Protein AF-0000000080735820 (afdb_homodimer)

Secondary structure (DSSP, 8-state):
--HHHHHHHHTS-HHHHHHHHHHHTTSHHHHHHHHHHHHHHHHHHTSHHHHTS-TT--EEE-TTT--EEETTSS--TTSEEE--S-EEE-TTSGGGTT--HHHH--SSSHHHHHH-GGGEEETTT--BTTS--SEEE-----GGG-HHHH-PPPP-GGGTTT----/--HHHHHHHHTS-HHHHHHHHHHHTTSHHHHHHHHHHHHHHHHHHTSHHHHTS-TT--EEE-TTT--EEETTSS--TTSEEE--S-EEE-TTSGGGTT--HHHH--SSSHHHHHH-GGGEEETTT--BTTS--SEEE-----GGG-HHHH-PPPP-GGGGTT----

Organism: Fusarium oxysporum (strain Fo5176) (NCBI:txid660025)

Foldseek 3Di:
DDPVVVVCQVPDDPVSVVVVLVVQVVDVVSVVLVVVLVVQQVVVCPDPVVVPDDPPFDWAAFLFQRHIDTPPPPFFQAPDAGALFDKDFQCVDPVCVPPDCVPNNDCPDPVNCVVPQQRIAGPRPRHTRVDIGDGTGGGDRRNVPHSNVVVDDDDPVVVVVPPDPD/DDLVVVVCQVPDDPVSVVVVLVVQVVDVVSVVLVVVLVVQQVVVCPDPVVVPDDPPFDWAAFLFQRHIDTPPPPFFQAPDAGALFDKDFQCVDPVCVPPDCVVNNDCPDPVNCVVPQQRIAGPRPRHTRVDIGDGTGGGDRRNVPHSNVVSDDDDPVVVVVPPDPD

Structure (mmCIF, N/CA/C/O backbone):
data_AF-0000000080735820-model_v1
#
loop_
_entity.id
_entity.type
_entity.pdbx_description
1 polymer 'C2H2-type domain-containing protein'
#
loop_
_atom_site.group_PDB
_atom_site.id
_atom_site.type_symbol
_atom_site.label_atom_id
_atom_site.label_alt_id
_atom_site.label_comp_id
_atom_site.label_asym_id
_atom_site.label_entity_id
_atom_site.label_seq_id
_atom_site.pdbx_PDB_ins_code
_atom_site.Cartn_x
_atom_site.Cartn_y
_atom_site.Cartn_z
_atom_site.occupancy
_atom_site.B_iso_or_equiv
_atom_site.auth_seq_id
_atom_site.auth_comp_id
_atom_site.auth_asym_id
_atom_site.auth_atom_id
_atom_site.pdbx_PDB_model_num
ATOM 1 N N . MET A 1 1 ? -3.213 8.289 -15.305 1 47.84 1 MET A N 1
ATOM 2 C CA . MET A 1 1 ? -4.234 8.398 -14.266 1 47.84 1 MET A CA 1
ATOM 3 C C . MET A 1 1 ? -4.27 9.805 -13.68 1 47.84 1 MET A C 1
ATOM 5 O O . MET A 1 1 ? -3.225 10.367 -13.344 1 47.84 1 MET A O 1
ATOM 9 N N . SER A 1 2 ? -5.328 10.438 -13.828 1 60.28 2 SER A N 1
ATOM 10 C CA . SER A 1 2 ? -5.359 11.875 -13.602 1 60.28 2 SER A CA 1
ATOM 11 C C . SER A 1 2 ? -5.488 12.195 -12.117 1 60.28 2 SER A C 1
ATOM 13 O O . SER A 1 2 ? -5.953 11.367 -11.336 1 60.28 2 SER A O 1
ATOM 15 N N . SER A 1 3 ? -4.734 13.203 -11.562 1 68.31 3 SER A N 1
ATOM 16 C CA . SER A 1 3 ? -4.949 13.828 -10.258 1 68.31 3 SER A CA 1
ATOM 17 C C . SER A 1 3 ? -6.43 13.867 -9.898 1 68.31 3 SER A C 1
ATOM 19 O O . SER A 1 3 ? -6.797 13.68 -8.742 1 68.31 3 SER A O 1
ATOM 21 N N . SER A 1 4 ? -7.188 13.797 -10.914 1 79.31 4 SER A N 1
ATOM 22 C CA . SER A 1 4 ? -8.633 13.867 -10.719 1 79.31 4 SER A CA 1
ATOM 23 C C . SER A 1 4 ? -9.18 12.539 -10.203 1 79.31 4 SER A C 1
ATOM 25 O O . SER A 1 4 ? -10.078 12.516 -9.352 1 79.31 4 SER A O 1
ATOM 27 N N . ASP A 1 5 ? -8.555 11.469 -10.609 1 90 5 ASP A N 1
ATOM 28 C CA . ASP A 1 5 ? -9.031 10.156 -10.164 1 90 5 ASP A CA 1
ATOM 29 C C . ASP A 1 5 ? -8.766 9.953 -8.672 1 90 5 ASP A C 1
ATOM 31 O O . ASP A 1 5 ? -9.617 9.43 -7.949 1 90 5 ASP A O 1
ATOM 35 N N . LEU A 1 6 ? -7.633 10.438 -8.289 1 93.69 6 LEU A N 1
ATOM 36 C CA . LEU A 1 6 ? -7.273 10.328 -6.883 1 93.69 6 LEU A CA 1
ATOM 37 C C . LEU A 1 6 ? -8.203 11.164 -6.012 1 93.69 6 LEU A C 1
ATOM 39 O O . LEU A 1 6 ? -8.68 10.695 -4.973 1 93.69 6 LEU A O 1
ATOM 43 N N . ASP A 1 7 ? -8.469 12.375 -6.445 1 94 7 ASP A N 1
ATOM 44 C CA . ASP A 1 7 ? -9.359 13.258 -5.699 1 94 7 ASP A CA 1
ATOM 45 C C . ASP A 1 7 ? -10.766 12.672 -5.602 1 94 7 ASP A C 1
ATOM 47 O O . ASP A 1 7 ? -11.406 12.758 -4.551 1 94 7 ASP A O 1
ATOM 51 N N . ASP A 1 8 ? -11.227 12.148 -6.688 1 95.31 8 ASP A N 1
ATOM 52 C CA . ASP A 1 8 ? -12.555 11.531 -6.695 1 95.31 8 ASP A CA 1
ATOM 53 C C . ASP A 1 8 ? -12.625 10.383 -5.695 1 95.31 8 ASP A C 1
ATOM 55 O O . ASP A 1 8 ? -13.625 10.234 -4.988 1 95.31 8 ASP A O 1
ATOM 59 N N . MET A 1 9 ? -11.609 9.617 -5.691 1 96.25 9 MET A N 1
ATOM 60 C CA . MET A 1 9 ? -11.57 8.492 -4.766 1 96.25 9 MET A CA 1
ATOM 61 C C . MET A 1 9 ? -11.586 8.977 -3.316 1 96.25 9 MET A C 1
ATOM 63 O O . MET A 1 9 ? -12.344 8.453 -2.496 1 96.25 9 MET A O 1
ATOM 67 N N . LEU A 1 10 ? -10.844 10.016 -3.045 1 95.75 10 LEU A N 1
ATOM 68 C CA . LEU A 1 10 ? -10.711 10.508 -1.679 1 95.75 10 LEU A CA 1
ATOM 69 C C . LEU A 1 10 ? -11.984 11.219 -1.232 1 95.75 10 LEU A C 1
ATOM 71 O O . LEU A 1 10 ? -12.227 11.367 -0.033 1 95.75 10 LEU A O 1
ATOM 75 N N . GLN A 1 11 ? -12.797 11.617 -2.137 1 94.94 11 GLN A N 1
ATOM 76 C CA . GLN A 1 11 ? -14.047 12.289 -1.826 1 94.94 11 GLN A CA 1
ATOM 77 C C . GLN A 1 11 ? -15.227 11.32 -1.879 1 94.94 11 GLN A C 1
ATOM 79 O O . GLN A 1 11 ? -16.375 11.711 -1.68 1 94.94 11 GLN A O 1
ATOM 84 N N . ALA A 1 12 ? -14.984 10.086 -2.178 1 94.75 12 ALA A N 1
ATOM 85 C CA . ALA A 1 12 ? -16.031 9.07 -2.217 1 94.75 12 ALA A CA 1
ATOM 86 C C . ALA A 1 12 ? -16.688 8.906 -0.849 1 94.75 12 ALA A C 1
ATOM 88 O O . ALA A 1 12 ? -16.172 9.383 0.16 1 94.75 12 ALA A O 1
ATOM 89 N N . PRO A 1 13 ? -17.875 8.312 -0.836 1 93.69 13 PRO A N 1
ATOM 90 C CA . PRO A 1 13 ? -18.516 8.07 0.459 1 93.69 13 PRO A CA 1
ATOM 91 C C . PRO A 1 13 ? -17.594 7.32 1.433 1 93.69 13 PRO A C 1
ATOM 93 O O . PRO A 1 13 ? -16.75 6.539 1.008 1 93.69 13 PRO A O 1
ATOM 96 N N . ASP A 1 14 ? -17.797 7.5 2.699 1 95 14 ASP A N 1
ATOM 97 C CA . ASP A 1 14 ? -16.922 6.973 3.746 1 95 14 ASP A CA 1
ATOM 98 C C . ASP A 1 14 ? -16.812 5.453 3.65 1 95 14 ASP A C 1
ATOM 100 O O . ASP A 1 14 ? -15.727 4.895 3.836 1 95 14 ASP A O 1
ATOM 104 N N . ALA A 1 15 ? -17.906 4.848 3.408 1 93.56 15 ALA A N 1
ATOM 105 C CA . ALA A 1 15 ? -17.906 3.387 3.332 1 93.56 15 ALA A CA 1
ATOM 106 C C . ALA A 1 15 ? -16.969 2.895 2.229 1 93.56 15 ALA A C 1
ATOM 108 O O . ALA A 1 15 ? -16.281 1.89 2.398 1 93.56 15 ALA A O 1
ATOM 109 N N . THR A 1 16 ? -16.953 3.615 1.116 1 95.19 16 THR A N 1
ATOM 110 C CA . THR A 1 16 ? -16.094 3.273 -0.011 1 95.19 16 THR A CA 1
ATOM 111 C C . THR A 1 16 ? -14.625 3.453 0.355 1 95.19 16 THR A C 1
ATOM 113 O O . THR A 1 16 ? -13.805 2.568 0.103 1 95.19 16 THR A O 1
ATOM 116 N N . VAL A 1 17 ? -14.289 4.535 0.99 1 97.12 17 VAL A N 1
ATOM 117 C CA . VAL A 1 17 ? -12.914 4.836 1.39 1 97.12 17 VAL A CA 1
ATOM 118 C C . VAL A 1 17 ? -12.422 3.777 2.371 1 97.12 17 VAL A C 1
ATOM 120 O O . VAL A 1 17 ? -11.297 3.281 2.242 1 97.12 17 VAL A O 1
ATOM 123 N N . ARG A 1 18 ? -13.281 3.41 3.275 1 96.5 18 ARG A N 1
ATOM 124 C CA . ARG A 1 18 ? -12.906 2.414 4.277 1 96.5 18 ARG A CA 1
ATOM 125 C C . ARG A 1 18 ? -12.703 1.046 3.635 1 96.5 18 ARG A C 1
ATOM 127 O O . ARG A 1 18 ? -11.789 0.307 4.016 1 96.5 18 ARG A O 1
ATOM 134 N N . ALA A 1 19 ? -13.539 0.722 2.641 1 96.19 19 ALA A N 1
ATOM 135 C CA . ALA A 1 19 ? -13.391 -0.55 1.938 1 96.19 19 ALA A CA 1
ATOM 136 C C . ALA A 1 19 ? -12.055 -0.623 1.211 1 96.19 19 ALA A C 1
ATOM 138 O O . ALA A 1 19 ? -11.391 -1.663 1.22 1 96.19 19 ALA A O 1
ATOM 139 N N . ILE A 1 20 ? -11.672 0.46 0.609 1 97.75 20 ILE A N 1
ATOM 140 C CA . ILE A 1 20 ? -10.414 0.521 -0.129 1 97.75 20 ILE A CA 1
ATOM 141 C C . ILE A 1 20 ? -9.242 0.372 0.838 1 97.75 20 ILE A C 1
ATOM 143 O O . ILE A 1 20 ? -8.336 -0.43 0.604 1 97.75 20 ILE A O 1
ATOM 147 N N . LEU A 1 21 ? -9.258 1.156 1.936 1 98.19 21 LEU A N 1
ATOM 148 C CA . LEU A 1 21 ? -8.188 1.081 2.922 1 98.19 21 LEU A CA 1
ATOM 149 C C . LEU A 1 21 ? -8.078 -0.327 3.496 1 98.19 21 LEU A C 1
ATOM 151 O O . LEU A 1 21 ? -6.973 -0.865 3.623 1 98.19 21 LEU A O 1
ATOM 155 N N . ARG A 1 22 ? -9.203 -0.903 3.799 1 97 22 ARG A N 1
ATOM 156 C CA . ARG A 1 22 ? -9.211 -2.268 4.32 1 97 22 ARG A CA 1
ATOM 157 C C . ARG A 1 22 ? -8.555 -3.232 3.342 1 97 22 ARG A C 1
ATOM 159 O O . ARG A 1 22 ? -7.719 -4.051 3.736 1 97 22 ARG A O 1
ATOM 166 N N . ALA A 1 23 ? -8.898 -3.168 2.143 1 96.31 23 ALA A N 1
ATOM 167 C CA . ALA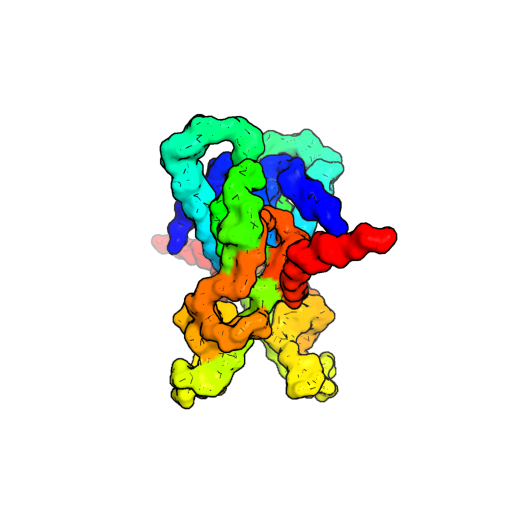 A 1 23 ? -8.367 -4.074 1.123 1 96.31 23 ALA A CA 1
ATOM 168 C C . ALA A 1 23 ? -6.867 -3.881 0.941 1 96.31 23 ALA A C 1
ATOM 170 O O . ALA A 1 23 ? -6.125 -4.852 0.782 1 96.31 23 ALA A O 1
ATOM 171 N N . LEU A 1 24 ? -6.426 -2.623 0.972 1 97.25 24 LEU A N 1
ATOM 172 C CA . LEU A 1 24 ? -5.004 -2.338 0.824 1 97.25 24 LEU A CA 1
ATOM 173 C C . LEU A 1 24 ? -4.203 -2.973 1.956 1 97.25 24 LEU A C 1
ATOM 175 O O . LEU A 1 24 ? -3.043 -3.348 1.768 1 97.25 24 LEU A O 1
ATOM 179 N N . CYS A 1 25 ? -4.82 -3.135 3.059 1 96.38 25 CYS A N 1
ATOM 180 C CA . CYS A 1 25 ? -4.141 -3.641 4.246 1 96.38 25 CYS A CA 1
ATOM 181 C C . CYS A 1 25 ? -3.963 -5.152 4.168 1 96.38 25 CYS A C 1
ATOM 183 O O . CYS A 1 25 ? -3.467 -5.77 5.113 1 96.38 25 CYS A O 1
ATOM 185 N N . GLN A 1 26 ? -4.336 -5.762 3.098 1 93.25 26 GLN A N 1
ATOM 186 C CA . GLN A 1 26 ? -4.008 -7.168 2.896 1 93.25 26 GLN A CA 1
ATOM 187 C C . GLN A 1 26 ? -2.502 -7.367 2.754 1 93.25 26 GLN A C 1
ATOM 189 O O . GLN A 1 26 ? -1.974 -8.422 3.105 1 93.25 26 GLN A O 1
ATOM 194 N N . ASP A 1 27 ? -1.945 -6.359 2.139 1 91.69 27 ASP A N 1
ATOM 195 C CA . ASP A 1 27 ? -0.488 -6.352 2.061 1 91.69 27 ASP A CA 1
ATOM 196 C C . ASP A 1 27 ? 0.131 -5.965 3.402 1 91.69 27 ASP A C 1
ATOM 198 O O . ASP A 1 27 ? -0.175 -4.906 3.953 1 91.69 27 ASP A O 1
ATOM 202 N N . SER A 1 28 ? 1.067 -6.742 3.896 1 90.06 28 SER A N 1
ATOM 203 C CA . SER A 1 28 ? 1.616 -6.555 5.238 1 90.06 28 SER A CA 1
ATOM 204 C C . SER A 1 28 ? 2.406 -5.254 5.332 1 90.06 28 SER A C 1
ATOM 206 O O . SER A 1 28 ? 2.344 -4.559 6.348 1 90.06 28 SER A O 1
ATOM 208 N N . GLY A 1 29 ? 3.197 -4.988 4.273 1 90.62 29 GLY A N 1
ATOM 209 C CA . GLY A 1 29 ? 3.934 -3.734 4.277 1 90.62 29 GLY A CA 1
ATOM 210 C C . GLY A 1 29 ? 3.033 -2.516 4.312 1 90.62 29 GLY A C 1
ATOM 211 O O . GLY A 1 29 ? 3.271 -1.582 5.082 1 90.62 29 GLY A O 1
ATOM 212 N N . THR A 1 30 ? 2.012 -2.564 3.527 1 94.81 30 THR A N 1
ATOM 213 C CA . THR A 1 30 ? 1.044 -1.474 3.482 1 94.81 30 THR A CA 1
ATOM 214 C C . THR A 1 30 ? 0.311 -1.348 4.816 1 94.81 30 THR A C 1
ATOM 216 O O . THR A 1 30 ? 0.118 -0.24 5.32 1 94.81 30 THR A O 1
ATOM 219 N N . ARG A 1 31 ? -0.063 -2.414 5.359 1 95.38 31 ARG A N 1
ATOM 220 C CA . ARG A 1 31 ? -0.75 -2.432 6.648 1 95.38 31 ARG A CA 1
ATOM 221 C C . ARG A 1 31 ? 0.106 -1.789 7.734 1 95.38 31 ARG A C 1
ATOM 223 O O . ARG A 1 31 ? -0.385 -0.977 8.516 1 95.38 31 ARG A O 1
ATOM 230 N N . SER A 1 32 ? 1.307 -2.188 7.801 1 94 32 SER A N 1
ATOM 231 C CA . SER A 1 32 ? 2.225 -1.632 8.789 1 94 32 SER A CA 1
ATOM 232 C C . SER A 1 32 ? 2.35 -0.12 8.633 1 94 32 SER A C 1
ATOM 234 O O . SER A 1 32 ? 2.33 0.612 9.625 1 94 32 SER A O 1
ATOM 236 N N . ARG A 1 33 ? 2.455 0.293 7.418 1 94.81 33 ARG A N 1
ATOM 237 C CA . ARG A 1 33 ? 2.562 1.727 7.16 1 94.81 33 ARG A CA 1
ATOM 238 C C . ARG A 1 33 ? 1.284 2.451 7.57 1 94.81 33 ARG A C 1
ATOM 240 O O . ARG A 1 33 ? 1.339 3.512 8.195 1 94.81 33 ARG A O 1
ATOM 247 N N . ALA A 1 34 ? 0.164 1.912 7.219 1 97.56 34 ALA A N 1
ATOM 248 C CA . ALA A 1 34 ? -1.124 2.498 7.582 1 97.56 34 ALA A CA 1
ATOM 249 C C . ALA A 1 34 ? -1.247 2.658 9.094 1 97.56 34 ALA A C 1
ATOM 251 O O . ALA A 1 34 ? -1.67 3.709 9.586 1 97.56 34 ALA A O 1
ATOM 252 N N . LEU A 1 35 ? -0.876 1.663 9.805 1 96.81 35 LEU A N 1
ATOM 253 C CA . LEU A 1 35 ? -0.974 1.688 11.258 1 96.81 35 LEU A CA 1
ATOM 254 C C . LEU A 1 35 ? -0.017 2.719 11.852 1 96.81 35 LEU A C 1
ATOM 256 O O . LEU A 1 35 ? -0.342 3.379 12.836 1 96.81 35 LEU A O 1
ATOM 260 N N . SER A 1 36 ? 1.121 2.771 11.273 1 95.69 36 SER A N 1
ATOM 261 C CA . SER A 1 36 ? 2.064 3.793 11.711 1 95.69 36 SER A CA 1
ATOM 262 C C . SER A 1 36 ? 1.488 5.191 11.531 1 95.69 36 SER A C 1
ATOM 264 O O . SER A 1 36 ? 1.617 6.043 12.414 1 95.69 36 SER A O 1
ATOM 266 N N . TYR A 1 37 ? 0.904 5.445 10.383 1 97.06 37 TYR A N 1
ATOM 267 C CA . TYR A 1 37 ? 0.251 6.727 10.148 1 97.06 37 TYR A CA 1
ATOM 268 C C . TYR A 1 37 ? -0.849 6.98 11.172 1 97.06 37 TYR A C 1
ATOM 270 O O . TYR A 1 37 ? -0.965 8.086 11.703 1 97.06 37 TYR A O 1
ATOM 278 N N . PHE A 1 38 ? -1.648 5.988 11.398 1 97 38 PHE A N 1
ATOM 279 C CA . PHE A 1 38 ? -2.74 6.082 12.359 1 97 38 PHE A CA 1
ATOM 280 C C . PHE A 1 38 ? -2.219 6.488 13.734 1 97 38 PHE A C 1
ATOM 282 O O . PHE A 1 38 ? -2.779 7.379 14.375 1 97 38 PHE A O 1
ATOM 289 N N . GLU A 1 39 ? -1.164 5.836 14.148 1 94.94 39 GLU A N 1
ATOM 290 C CA . GLU A 1 39 ? -0.562 6.141 15.445 1 94.94 39 GLU A CA 1
ATOM 291 C C . GLU A 1 39 ? -0.074 7.586 15.5 1 94.94 39 GLU A C 1
ATOM 293 O O . GLU A 1 39 ? -0.271 8.273 16.5 1 94.94 39 GLU A O 1
ATOM 298 N N . SER A 1 40 ? 0.558 8.008 14.461 1 93.56 40 SER A N 1
ATOM 299 C CA . SER A 1 40 ? 1.063 9.375 14.398 1 93.56 40 SER A CA 1
ATOM 300 C C . SER A 1 40 ? -0.074 10.391 14.477 1 93.56 40 SER A C 1
ATOM 302 O O . SER A 1 40 ? 0.026 11.391 15.18 1 93.56 40 SER A O 1
ATOM 304 N N . LEU A 1 41 ? -1.157 10.172 13.758 1 94.12 41 LEU A N 1
ATOM 305 C CA . LEU A 1 41 ? -2.307 11.07 13.758 1 94.12 41 LEU A CA 1
ATOM 306 C C . LEU A 1 41 ? -2.971 11.117 15.125 1 94.12 41 LEU A C 1
ATOM 308 O O . LEU A 1 41 ? -3.334 12.188 15.609 1 94.12 41 LEU A O 1
ATOM 312 N N . GLU A 1 42 ? -3.098 9.969 15.688 1 91.38 42 GLU A N 1
ATOM 313 C CA . GLU A 1 42 ? -3.725 9.883 17 1 91.38 42 GLU A CA 1
ATOM 314 C C . GLU A 1 42 ? -2.891 10.602 18.062 1 91.38 42 GLU A C 1
ATOM 316 O O . GLU A 1 42 ? -3.438 11.219 18.969 1 91.38 42 GLU A O 1
ATOM 321 N N . ALA A 1 43 ? -1.614 10.453 18 1 89.31 43 ALA A N 1
ATOM 322 C CA . ALA A 1 43 ? -0.724 11.094 18.969 1 89.31 43 ALA A CA 1
ATOM 323 C C . ALA A 1 43 ? -0.906 12.609 18.953 1 89.31 43 ALA A C 1
ATOM 325 O O . ALA A 1 43 ? -0.874 13.258 20 1 89.31 43 ALA A O 1
ATOM 326 N N . ILE A 1 44 ? -1.128 13.195 17.859 1 85.69 44 ILE A N 1
ATOM 327 C CA . ILE A 1 44 ? -1.3 14.641 17.734 1 85.69 44 ILE A CA 1
ATOM 328 C C . ILE A 1 44 ? -2.701 15.031 18.203 1 85.69 44 ILE A C 1
ATOM 330 O O . ILE A 1 44 ? -2.877 16.047 18.891 1 85.69 44 ILE A O 1
ATOM 334 N N . ASN A 1 45 ? -3.732 14.273 17.75 1 80.5 45 ASN A N 1
ATOM 335 C CA . ASN A 1 45 ? -5.113 14.578 18.094 1 80.5 45 ASN A CA 1
ATOM 336 C C . ASN A 1 45 ? -5.328 14.523 19.609 1 80.5 45 ASN A C 1
ATOM 338 O O . ASN A 1 45 ? -6.191 15.219 20.141 1 80.5 45 ASN A O 1
ATOM 342 N N . ASP A 1 46 ? -4.742 13.719 20.172 1 75.31 46 ASP A N 1
ATOM 343 C CA . ASP A 1 46 ? -4.891 13.562 21.609 1 75.31 46 ASP A CA 1
ATOM 344 C C . ASP A 1 46 ? -4.16 14.664 22.375 1 75.31 46 ASP A C 1
ATOM 346 O O . ASP A 1 46 ? -4.34 14.82 23.578 1 75.31 46 ASP A O 1
ATOM 350 N N . SER A 1 47 ? -3.436 15.266 21.609 1 67.25 47 SER A N 1
ATOM 351 C CA . SER A 1 47 ? -2.684 16.297 22.312 1 67.25 47 SER A CA 1
ATOM 352 C C . SER A 1 47 ? -3.557 17.516 22.609 1 67.25 47 SER A C 1
ATOM 354 O O . SER A 1 47 ? -4.523 17.781 21.891 1 67.25 47 SER A O 1
ATOM 356 N N . SER A 1 48 ? -3.693 17.922 23.812 1 56.94 48 SER A N 1
ATOM 357 C CA . SER A 1 48 ? -4.438 19.047 24.359 1 56.94 48 SER A CA 1
ATOM 358 C C . SER A 1 48 ? -4.453 20.234 23.375 1 56.94 48 SER A C 1
ATOM 360 O O . SER A 1 48 ? -5.406 21.016 23.359 1 56.94 48 SER A O 1
ATOM 362 N N . GLU A 1 49 ? -3.578 20.406 22.641 1 53.78 49 GLU A N 1
ATOM 363 C CA . GLU A 1 49 ? -3.463 21.562 21.766 1 53.78 49 GLU A CA 1
ATOM 364 C C . GLU A 1 49 ? -4.457 21.469 20.609 1 53.78 49 GLU A C 1
ATOM 366 O O . GLU A 1 49 ? -4.801 22.484 20 1 53.78 49 GLU A O 1
ATOM 371 N N . THR A 1 50 ? -4.836 20.25 20.188 1 56.88 50 THR A N 1
ATOM 372 C CA . THR A 1 50 ? -5.719 20.047 19.047 1 56.88 50 THR A CA 1
ATOM 373 C C . THR A 1 50 ? -7.145 20.484 19.391 1 56.88 50 THR A C 1
ATOM 375 O O . THR A 1 50 ? -7.926 20.812 18.5 1 56.88 50 THR A O 1
ATOM 378 N N . ARG A 1 51 ? -7.434 20.484 20.656 1 52.16 51 ARG A N 1
ATOM 379 C CA . ARG A 1 51 ? -8.773 20.859 21.078 1 52.16 51 ARG A CA 1
ATOM 380 C C . ARG A 1 51 ? -9.078 22.312 20.719 1 52.16 51 ARG A C 1
ATOM 382 O O . ARG A 1 51 ? -10.219 22.641 20.391 1 52.16 51 ARG A O 1
ATOM 389 N N . LYS A 1 52 ? -8.086 23.109 20.734 1 55.84 52 LYS A N 1
ATOM 390 C CA . LYS A 1 52 ? -8.32 24.531 20.469 1 55.84 52 LYS A CA 1
ATOM 391 C C . LYS A 1 52 ? -8.188 24.844 18.984 1 55.84 52 LYS A C 1
ATOM 393 O O . LYS A 1 52 ? -8.352 25.984 18.562 1 55.84 52 LYS A O 1
ATOM 398 N N . ARG A 1 53 ? -7.895 23.75 18.297 1 58.44 53 ARG A N 1
ATOM 399 C CA . ARG A 1 53 ? -7.559 24.109 16.922 1 58.44 53 ARG A CA 1
ATOM 400 C C . ARG A 1 53 ? -8.812 24.297 16.078 1 58.44 53 ARG A C 1
ATOM 402 O O . ARG A 1 53 ? -9.852 23.688 16.359 1 58.44 53 ARG A O 1
ATOM 409 N N . LYS A 1 54 ? -8.797 25.359 15.336 1 57.09 54 LYS A N 1
ATOM 410 C CA . LYS A 1 54 ? -9.875 25.766 14.445 1 57.09 54 LYS A CA 1
ATOM 411 C C . LYS A 1 54 ? -10.305 24.625 13.531 1 57.09 54 LYS A C 1
ATOM 413 O O . LYS A 1 54 ? -9.484 23.781 13.156 1 57.09 54 LYS A O 1
ATOM 418 N N . ALA A 1 55 ? -11.531 24.344 13.508 1 55.09 55 ALA A N 1
ATOM 419 C CA . ALA A 1 55 ? -12.266 23.359 12.703 1 55.09 55 ALA A CA 1
ATOM 420 C C . ALA A 1 55 ? -11.625 23.203 11.328 1 55.09 55 ALA A C 1
ATOM 422 O O . ALA A 1 55 ? -11.633 22.109 10.758 1 55.09 55 ALA A O 1
ATOM 423 N N . GLU A 1 56 ? -10.859 24.219 10.875 1 60.56 56 GLU A N 1
ATOM 424 C CA . GLU A 1 56 ? -10.43 24.219 9.477 1 60.56 56 GLU A CA 1
ATOM 425 C C . GLU A 1 56 ? -9.055 23.594 9.312 1 60.56 56 GLU A C 1
ATOM 427 O O . GLU A 1 56 ? -8.609 23.312 8.195 1 60.56 56 GLU A O 1
ATOM 432 N N . ASP A 1 57 ? -8.398 23.234 10.344 1 73.19 57 ASP A N 1
ATOM 433 C CA . ASP A 1 57 ? -7.035 22.734 10.18 1 73.19 57 ASP A CA 1
ATOM 434 C C . ASP A 1 57 ? -7.027 21.203 10.055 1 73.19 57 ASP A C 1
ATOM 436 O O . ASP A 1 57 ? -7.277 20.5 11.031 1 73.19 57 ASP A O 1
ATOM 440 N N . GLU A 1 58 ? -6.883 20.797 8.828 1 83.94 58 GLU A N 1
ATOM 441 C CA . GLU A 1 58 ? -6.902 19.375 8.508 1 83.94 58 GLU A CA 1
ATOM 442 C C . GLU A 1 58 ? -5.574 18.719 8.852 1 83.94 58 GLU A C 1
ATOM 444 O O . GLU A 1 58 ? -4.508 19.234 8.516 1 83.94 58 GLU A O 1
ATOM 449 N N . LEU A 1 59 ? -5.648 17.734 9.664 1 90.19 59 LEU A N 1
ATOM 450 C CA . LEU A 1 59 ? -4.484 16.922 9.992 1 90.19 59 LEU A CA 1
ATOM 451 C C . LEU A 1 59 ? -4.184 15.922 8.875 1 90.19 59 LEU A C 1
ATOM 453 O O . LEU A 1 59 ? -5.07 15.188 8.438 1 90.19 59 LEU A O 1
ATOM 457 N N . SER A 1 60 ? -2.941 15.961 8.344 1 94.12 60 SER A N 1
ATOM 458 C CA . SER A 1 60 ? -2.52 15.133 7.223 1 94.12 60 SER A CA 1
ATOM 459 C C . SER A 1 60 ? -1.184 14.453 7.508 1 94.12 60 SER A C 1
ATOM 461 O O . SER A 1 60 ? -0.561 14.703 8.539 1 94.12 60 SER A O 1
ATOM 463 N N . ILE A 1 61 ? -0.817 13.531 6.695 1 95.69 61 ILE A N 1
ATOM 464 C CA . ILE A 1 61 ? 0.502 12.914 6.699 1 95.69 61 ILE A CA 1
ATOM 465 C C . ILE A 1 61 ? 1.349 13.484 5.566 1 95.69 61 ILE A C 1
ATOM 467 O O . ILE A 1 61 ? 0.874 13.617 4.434 1 95.69 61 ILE A O 1
ATOM 471 N N . CYS A 1 62 ? 2.574 13.891 5.926 1 95.81 62 CYS A N 1
ATOM 472 C CA . CYS A 1 62 ? 3.482 14.398 4.902 1 95.81 62 CYS A CA 1
ATOM 473 C C . CYS A 1 62 ? 4.012 13.273 4.031 1 95.81 62 CYS A C 1
ATOM 475 O O . CYS A 1 62 ? 4.527 12.273 4.543 1 95.81 62 CYS A O 1
ATOM 477 N N . VAL A 1 63 ? 3.971 13.414 2.75 1 94.94 63 VAL A N 1
ATOM 478 C CA . VAL A 1 63 ? 4.359 12.352 1.821 1 94.94 63 VAL A CA 1
ATOM 479 C C . VAL A 1 63 ? 5.875 12.375 1.622 1 94.94 63 VAL A C 1
ATOM 481 O O . VAL A 1 63 ? 6.426 11.5 0.954 1 94.94 63 VAL A O 1
ATOM 484 N N . GLN A 1 64 ? 6.535 13.367 2.246 1 93.5 64 GLN A N 1
ATOM 485 C CA . GLN A 1 64 ? 7.988 13.438 2.156 1 93.5 64 GLN A CA 1
ATOM 486 C C . GLN A 1 64 ? 8.648 12.781 3.363 1 93.5 64 GLN A C 1
ATOM 488 O O . GLN A 1 64 ? 9.594 12.008 3.213 1 93.5 64 GLN A O 1
ATOM 493 N N . CYS A 1 65 ? 8.164 13.109 4.516 1 94.06 65 CYS A N 1
ATOM 494 C CA . CYS A 1 65 ? 8.852 12.664 5.719 1 94.06 65 CYS A CA 1
ATOM 495 C C . CYS A 1 65 ? 7.984 11.711 6.527 1 94.06 65 CYS A C 1
ATOM 497 O O . CYS A 1 65 ? 8.438 11.148 7.523 1 94.06 65 CYS A O 1
ATOM 499 N N . ASP A 1 66 ? 6.695 11.531 6.246 1 93.94 66 ASP A N 1
ATOM 500 C CA . ASP A 1 66 ? 5.746 10.594 6.84 1 93.94 66 ASP A CA 1
ATOM 501 C C . ASP A 1 66 ? 5.262 11.094 8.203 1 93.94 66 ASP A C 1
ATOM 503 O O . ASP A 1 66 ? 4.609 10.352 8.938 1 93.94 66 ASP A O 1
ATOM 507 N N . GLU A 1 67 ? 5.527 12.344 8.578 1 93.88 67 GLU A N 1
ATOM 508 C CA . GLU A 1 67 ? 5.047 12.898 9.844 1 93.88 67 GLU A CA 1
ATOM 509 C C . GLU A 1 67 ? 3.672 13.539 9.68 1 93.88 67 GLU A C 1
ATOM 511 O O . GLU A 1 67 ? 3.33 14.023 8.602 1 93.88 67 GLU A O 1
ATOM 516 N N . ALA A 1 68 ? 2.91 13.469 10.758 1 94.12 68 ALA A N 1
ATOM 517 C CA . ALA A 1 68 ? 1.626 14.164 10.773 1 94.12 68 ALA A CA 1
ATOM 518 C C . ALA A 1 68 ? 1.818 15.672 10.938 1 94.12 68 ALA A C 1
ATOM 520 O O . ALA A 1 68 ? 2.73 16.109 11.641 1 94.12 68 ALA A O 1
ATOM 521 N N . PHE A 1 69 ? 1.015 16.469 10.258 1 91.69 69 PHE A N 1
ATOM 522 C CA . PHE A 1 69 ? 1.096 17.922 10.336 1 91.69 69 PHE A CA 1
ATOM 523 C C . PHE A 1 69 ? -0.257 18.547 10.039 1 91.69 69 PHE A C 1
ATOM 525 O O . PHE A 1 69 ? -1.104 17.938 9.383 1 91.69 69 PHE A O 1
ATOM 532 N N . TYR A 1 70 ? -0.412 19.75 10.539 1 89.44 70 TYR A N 1
ATOM 533 C CA . TYR A 1 70 ? -1.578 20.562 10.18 1 89.44 70 TYR A CA 1
ATOM 534 C C . TYR A 1 70 ? -1.3 21.406 8.953 1 89.44 70 TYR A C 1
ATOM 536 O O . TYR A 1 70 ? -0.305 22.141 8.906 1 89.44 70 TYR A O 1
ATOM 544 N N . THR A 1 71 ? -2.082 21.328 7.996 1 84.75 71 THR A N 1
ATOM 545 C CA . THR A 1 71 ? -1.852 21.938 6.688 1 84.75 71 THR A CA 1
ATOM 546 C C . THR A 1 71 ? -1.677 23.438 6.809 1 84.75 71 THR A C 1
ATOM 548 O O . THR A 1 71 ? -0.909 24.047 6.059 1 84.75 71 THR A O 1
ATOM 551 N N . ASN A 1 72 ? -2.275 24.078 7.691 1 79.62 72 ASN A N 1
ATOM 552 C CA . ASN A 1 72 ? -2.227 25.531 7.766 1 79.62 72 ASN A CA 1
ATOM 553 C C . ASN A 1 72 ? -1.376 26 8.945 1 79.62 72 ASN A C 1
ATOM 555 O O . ASN A 1 72 ? -1.273 27.203 9.195 1 79.62 72 ASN A O 1
ATOM 559 N N . ASP A 1 73 ? -0.636 25.031 9.539 1 78.31 73 ASP A N 1
ATOM 560 C CA . ASP A 1 73 ? 0.108 25.422 10.734 1 78.31 73 ASP A CA 1
ATOM 561 C C . ASP A 1 73 ? 1.595 25.109 10.578 1 78.31 73 ASP A C 1
ATOM 563 O O . ASP A 1 73 ? 1.976 23.953 10.375 1 78.31 73 ASP A O 1
ATOM 567 N N . ASN A 1 74 ? 2.434 26.172 10.789 1 78.62 74 ASN A N 1
ATOM 568 C CA . ASN A 1 74 ? 3.881 26.062 10.93 1 78.62 74 ASN A CA 1
ATOM 569 C C . ASN A 1 74 ? 4.496 25.203 9.836 1 78.62 74 ASN A C 1
ATOM 571 O O . ASN A 1 74 ? 5.371 24.375 10.109 1 78.62 74 ASN A O 1
ATOM 575 N N . ASN A 1 75 ? 3.926 25.328 8.625 1 88.56 75 ASN A N 1
ATOM 576 C CA . ASN A 1 75 ? 4.488 24.625 7.488 1 88.56 75 ASN A CA 1
ATOM 577 C C . ASN A 1 75 ? 5.402 25.516 6.66 1 88.56 75 ASN A C 1
ATOM 579 O O . ASN A 1 75 ? 5.086 25.844 5.512 1 88.56 75 ASN A O 1
ATOM 583 N N . ASP A 1 76 ? 6.551 25.875 7.34 1 89.75 76 ASP A N 1
ATOM 584 C CA . ASP A 1 76 ? 7.52 26.734 6.66 1 89.75 76 ASP A CA 1
ATOM 585 C C . ASP A 1 76 ? 8.57 25.906 5.93 1 89.75 76 ASP A C 1
ATOM 587 O O . ASP A 1 76 ? 8.453 24.672 5.855 1 89.75 76 ASP A O 1
ATOM 591 N N . LYS A 1 77 ? 9.523 26.547 5.336 1 90.56 77 LYS A N 1
ATOM 592 C CA . LYS A 1 77 ? 10.477 25.922 4.422 1 90.56 77 LYS A CA 1
ATOM 593 C C . LYS A 1 77 ? 11.461 25.031 5.176 1 90.56 77 LYS A C 1
ATOM 595 O O . LYS A 1 77 ? 12.258 24.328 4.566 1 90.56 77 LYS A O 1
ATOM 600 N N . GLU A 1 78 ? 11.406 25 6.5 1 92.25 78 GLU A N 1
ATOM 601 C CA . GLU A 1 78 ? 12.297 24.172 7.305 1 92.25 78 GLU A CA 1
ATOM 602 C C . GLU A 1 78 ? 11.508 23.172 8.148 1 92.25 78 GLU A C 1
ATOM 604 O O . GLU A 1 78 ? 12.07 22.484 9 1 92.25 78 GLU A O 1
ATOM 609 N N . ALA A 1 79 ? 10.25 23.094 7.879 1 93.56 79 ALA A N 1
ATOM 610 C CA . ALA A 1 79 ? 9.359 22.281 8.711 1 93.56 79 ALA A CA 1
ATOM 611 C C . ALA A 1 79 ? 9.531 20.797 8.398 1 93.56 79 ALA A C 1
ATOM 613 O O . ALA A 1 79 ? 9.227 19.938 9.234 1 93.56 79 ALA A O 1
ATOM 614 N N . CYS A 1 80 ? 10.055 20.406 7.238 1 95 80 CYS A N 1
ATOM 615 C CA . CYS A 1 80 ? 10.156 19.031 6.77 1 95 80 CYS A CA 1
ATOM 616 C C . CYS A 1 80 ? 11.578 18.703 6.324 1 95 80 CYS A C 1
ATOM 618 O O . CYS A 1 80 ? 12.203 19.5 5.613 1 95 80 CYS A O 1
ATOM 620 N N . CYS A 1 81 ? 12.125 17.656 6.781 1 95.31 81 CYS A N 1
ATOM 621 C CA . CYS A 1 81 ? 13.422 17.125 6.359 1 95.31 81 CYS A CA 1
ATOM 622 C C . CYS A 1 81 ? 13.273 15.711 5.801 1 95.31 81 CYS A C 1
ATOM 624 O O . CYS A 1 81 ? 12.703 14.844 6.461 1 95.31 81 CYS A O 1
ATOM 626 N N . TYR A 1 82 ? 13.734 15.523 4.555 1 95.94 82 TYR A N 1
ATOM 627 C CA . TYR A 1 82 ? 13.508 14.242 3.891 1 95.94 82 TYR A CA 1
ATOM 628 C C . TYR A 1 82 ? 14.594 13.969 2.859 1 95.94 82 TYR A C 1
ATOM 630 O O . TYR A 1 82 ? 15.43 14.828 2.586 1 95.94 82 TYR A O 1
ATOM 638 N N . HIS A 1 83 ? 14.672 12.688 2.414 1 96.38 83 HIS A N 1
ATOM 639 C CA . HIS A 1 83 ? 15.477 12.297 1.267 1 96.38 83 HIS A CA 1
ATOM 640 C C . HIS A 1 83 ? 14.633 12.203 0 1 96.38 83 HIS A C 1
ATOM 642 O O . HIS A 1 83 ? 13.516 11.688 0.032 1 96.38 83 HIS A O 1
ATOM 648 N N . TRP A 1 84 ? 15.086 12.742 -1.133 1 94.75 84 TRP A N 1
ATOM 649 C CA . TRP A 1 84 ? 14.328 12.648 -2.375 1 94.75 84 TRP A CA 1
ATOM 650 C C . TRP A 1 84 ? 14.867 11.516 -3.252 1 94.75 84 TRP A C 1
ATOM 652 O O . TRP A 1 84 ? 14.258 11.172 -4.266 1 94.75 84 TRP A O 1
ATOM 662 N N . GLY A 1 85 ? 15.992 11 -2.797 1 94.25 85 GLY A N 1
ATOM 663 C CA . GLY A 1 85 ? 16.562 9.875 -3.514 1 94.25 85 GLY A CA 1
ATOM 664 C C . GLY A 1 85 ? 16.078 8.531 -2.992 1 94.25 85 GLY A C 1
ATOM 665 O O . GLY A 1 85 ? 15.227 8.477 -2.1 1 94.25 85 GLY A O 1
ATOM 666 N N . GLU A 1 86 ? 16.547 7.434 -3.559 1 93.12 86 GLU A N 1
ATOM 667 C CA . GLU A 1 86 ? 16.203 6.07 -3.17 1 93.12 86 GLU A CA 1
ATOM 668 C C . GLU A 1 86 ? 17.359 5.402 -2.42 1 93.12 86 GLU A C 1
ATOM 670 O O . GLU A 1 86 ? 18.5 5.879 -2.461 1 93.12 86 GLU A O 1
ATOM 675 N N . LEU A 1 87 ? 16.984 4.375 -1.71 1 94.19 87 LEU A N 1
ATOM 676 C CA . LEU A 1 87 ? 18 3.584 -1.027 1 94.19 87 LEU A CA 1
ATOM 677 C C . LEU A 1 87 ? 18.578 2.525 -1.958 1 94.19 87 LEU A C 1
ATOM 679 O O . LEU A 1 87 ? 17.828 1.771 -2.588 1 94.19 87 LEU A O 1
ATOM 683 N N . GLU A 1 88 ? 19.875 2.564 -2.131 1 94.81 88 GLU A N 1
ATOM 684 C CA . GLU A 1 88 ? 20.562 1.513 -2.875 1 94.81 88 GLU A CA 1
ATOM 685 C C . GLU A 1 88 ? 21.531 0.748 -1.982 1 94.81 88 GLU A C 1
ATOM 687 O O . GLU A 1 88 ? 22.031 1.29 -0.998 1 94.81 88 GLU A O 1
ATOM 692 N N . VAL A 1 89 ? 21.812 -0.444 -2.344 1 94.5 89 VAL A N 1
ATOM 693 C CA . VAL A 1 89 ? 22.703 -1.281 -1.549 1 94.5 89 VAL A CA 1
ATOM 694 C C . VAL A 1 89 ? 24.125 -0.75 -1.645 1 94.5 89 VAL A C 1
ATOM 696 O O . VAL A 1 89 ? 24.609 -0.447 -2.736 1 94.5 89 VAL A O 1
ATOM 699 N N . ASP A 1 90 ? 24.734 -0.504 -0.488 1 95.69 90 ASP A N 1
ATOM 700 C CA . ASP A 1 90 ? 26.188 -0.306 -0.418 1 95.69 90 ASP A CA 1
ATOM 701 C C . ASP A 1 90 ? 26.906 -1.634 -0.219 1 95.69 90 ASP A C 1
ATOM 703 O O . ASP A 1 90 ? 27.219 -2.02 0.913 1 95.69 90 ASP A O 1
ATOM 707 N N . TYR A 1 91 ? 27.234 -2.238 -1.289 1 92.19 91 TYR A N 1
ATOM 708 C CA . TYR A 1 91 ? 27.781 -3.588 -1.241 1 92.19 91 TYR A CA 1
ATOM 709 C C . TYR A 1 91 ? 29.141 -3.602 -0.546 1 92.19 91 TYR A C 1
ATOM 711 O O . TYR A 1 91 ? 29.625 -4.66 -0.145 1 92.19 91 TYR A O 1
ATOM 719 N N . ASP A 1 92 ? 29.766 -2.463 -0.389 1 93.06 92 ASP A N 1
ATOM 720 C CA . ASP A 1 92 ? 31.062 -2.357 0.267 1 93.06 92 ASP A CA 1
ATOM 721 C C . ASP A 1 92 ? 30.906 -2.168 1.774 1 93.06 92 ASP A C 1
ATOM 723 O O . ASP A 1 92 ? 31.891 -2.145 2.51 1 93.06 92 ASP A O 1
ATOM 727 N N . ALA A 1 93 ? 29.641 -2.062 2.197 1 93.81 93 ALA A N 1
ATOM 728 C CA . ALA A 1 93 ? 29.391 -1.849 3.623 1 93.81 93 ALA A CA 1
ATOM 729 C C . ALA A 1 93 ? 29.828 -3.062 4.438 1 93.81 93 ALA A C 1
ATOM 731 O O . ALA A 1 93 ? 29.625 -4.203 4.023 1 93.81 93 ALA A O 1
ATOM 732 N N . ASP A 1 94 ? 30.391 -2.861 5.629 1 93.81 94 ASP A N 1
ATOM 733 C CA . ASP A 1 94 ? 30.922 -3.898 6.508 1 93.81 94 ASP A CA 1
ATOM 734 C C . ASP A 1 94 ? 29.828 -4.887 6.91 1 93.81 94 ASP A C 1
ATOM 736 O O . ASP A 1 94 ? 30.109 -6.066 7.137 1 93.81 94 ASP A O 1
ATOM 740 N N . ILE A 1 95 ? 28.641 -4.441 6.922 1 94.19 95 ILE A N 1
ATOM 741 C CA . ILE A 1 95 ? 27.547 -5.258 7.422 1 94.19 95 ILE A CA 1
ATOM 742 C C . ILE A 1 95 ? 27.281 -6.422 6.465 1 94.19 95 ILE A C 1
ATOM 744 O O . ILE A 1 95 ? 26.703 -7.434 6.852 1 94.19 95 ILE A O 1
ATOM 748 N N . TRP A 1 96 ? 27.766 -6.285 5.23 1 94.12 96 TRP A N 1
ATOM 749 C CA . TRP A 1 96 ? 27.516 -7.32 4.234 1 94.12 96 TRP A CA 1
ATOM 750 C C . TRP A 1 96 ? 28.75 -8.203 4.043 1 94.12 96 TRP A C 1
ATOM 752 O O . TRP A 1 96 ? 28.75 -9.109 3.205 1 94.12 96 TRP A O 1
ATOM 762 N N . ALA A 1 97 ? 29.844 -8.008 4.715 1 92.75 97 ALA A N 1
ATOM 763 C CA . ALA A 1 97 ? 31.141 -8.648 4.5 1 92.75 97 ALA A CA 1
ATOM 764 C C . ALA A 1 97 ? 31 -10.172 4.449 1 92.75 97 ALA A C 1
ATOM 766 O O . ALA A 1 97 ? 31.625 -10.828 3.623 1 92.75 97 ALA A O 1
ATOM 767 N N . ASP A 1 98 ? 30.141 -10.766 5.266 1 90.81 98 ASP A N 1
ATOM 768 C CA . ASP A 1 98 ? 30 -12.219 5.328 1 90.81 98 ASP A CA 1
ATOM 769 C C . ASP A 1 98 ? 28.688 -12.672 4.723 1 90.81 98 ASP A C 1
ATOM 771 O O . ASP A 1 98 ? 28.281 -13.828 4.902 1 90.81 98 ASP A O 1
ATOM 775 N N . HIS A 1 99 ? 28.031 -11.805 4.008 1 90 99 HIS A N 1
ATOM 776 C CA . HIS A 1 99 ? 26.734 -12.172 3.453 1 90 99 HIS A CA 1
ATOM 777 C C . HIS A 1 99 ? 26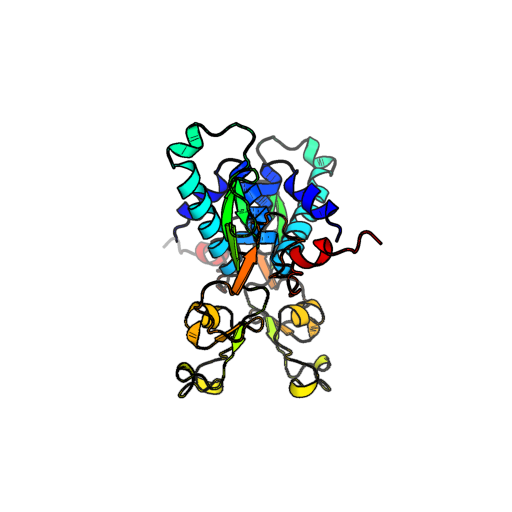.875 -12.773 2.059 1 90 99 HIS A C 1
ATOM 779 O O . HIS A 1 99 ? 27.469 -12.156 1.169 1 90 99 HIS A O 1
ATOM 785 N N . ASP A 1 100 ? 26.516 -13.992 1.954 1 87.38 100 ASP A N 1
ATOM 786 C CA . ASP A 1 100 ? 26.438 -14.695 0.675 1 87.38 100 ASP A CA 1
ATOM 787 C C . ASP A 1 100 ? 25 -14.781 0.187 1 87.38 100 ASP A C 1
ATOM 789 O O . ASP A 1 100 ? 24.188 -15.531 0.745 1 87.38 100 ASP A O 1
ATOM 793 N N . GLU A 1 101 ? 24.641 -14.062 -0.909 1 82.38 101 GLU A N 1
ATOM 794 C CA . GLU A 1 101 ? 23.25 -13.969 -1.354 1 82.38 101 GLU A CA 1
ATOM 795 C C . GLU A 1 101 ? 22.719 -15.336 -1.789 1 82.38 101 GLU A C 1
ATOM 797 O O . GLU A 1 101 ? 21.516 -15.57 -1.776 1 82.38 101 GLU A O 1
ATOM 802 N N . ASN A 1 102 ? 23.625 -16.266 -2.188 1 80.06 102 ASN A N 1
ATOM 803 C CA . ASN A 1 102 ? 23.219 -17.609 -2.574 1 80.06 102 ASN A CA 1
ATOM 804 C C . ASN A 1 102 ? 22.781 -18.438 -1.365 1 80.06 102 ASN A C 1
ATOM 806 O O . ASN A 1 102 ? 22.031 -19.391 -1.507 1 80.06 102 ASN A O 1
ATOM 810 N N . CYS A 1 103 ? 23.344 -18.078 -0.285 1 84.88 103 CYS A N 1
ATOM 811 C CA . CYS A 1 103 ? 23.062 -18.859 0.909 1 84.88 103 CYS A CA 1
ATOM 812 C C . CYS A 1 103 ? 22.219 -18.062 1.899 1 84.88 103 CYS A C 1
ATOM 814 O O . CYS A 1 103 ? 21.469 -18.641 2.684 1 84.88 103 CYS A O 1
ATOM 816 N N . HIS A 1 104 ? 22.438 -16.734 1.917 1 86.56 104 HIS A N 1
ATOM 817 C CA . HIS A 1 104 ? 21.797 -15.945 2.959 1 86.56 104 HIS A CA 1
ATOM 818 C C . HIS A 1 104 ? 20.625 -15.141 2.396 1 86.56 104 HIS A C 1
ATOM 820 O O . HIS A 1 104 ? 19.875 -14.516 3.152 1 86.56 104 HIS A O 1
ATOM 826 N N . GLY A 1 105 ? 20.453 -15.188 1.104 1 82.56 105 GLY A N 1
ATOM 827 C CA . GLY A 1 105 ? 19.328 -14.477 0.511 1 82.56 105 GLY A CA 1
ATOM 828 C C . GLY A 1 105 ? 19.719 -13.156 -0.118 1 82.56 105 GLY A C 1
ATOM 829 O O . GLY A 1 105 ? 20.828 -12.664 0.104 1 82.56 105 GLY A O 1
ATOM 830 N N . THR A 1 106 ? 18.875 -12.625 -0.86 1 85.31 106 THR A N 1
ATOM 831 C CA . THR A 1 106 ? 19.094 -11.375 -1.582 1 85.31 106 THR A CA 1
ATOM 832 C C . THR A 1 106 ? 19.156 -10.195 -0.617 1 85.31 106 THR A C 1
ATOM 834 O O . THR A 1 106 ? 18.328 -10.094 0.295 1 85.31 106 THR A O 1
ATOM 837 N N . ILE A 1 107 ? 20.078 -9.32 -0.764 1 88.62 107 ILE A N 1
ATOM 838 C CA . ILE A 1 107 ? 20.266 -8.156 0.096 1 88.62 107 ILE A CA 1
ATOM 839 C C . ILE A 1 107 ? 19.281 -7.062 -0.292 1 88.62 107 ILE A C 1
ATOM 841 O O . ILE A 1 107 ? 18.609 -6.488 0.57 1 88.62 107 ILE A O 1
ATOM 845 N N . ASP A 1 108 ? 19.141 -6.789 -1.529 1 88.19 108 ASP A N 1
ATOM 846 C CA . ASP A 1 108 ? 18.359 -5.664 -2.033 1 88.19 108 ASP A CA 1
ATOM 847 C C . ASP A 1 108 ? 16.859 -5.945 -1.927 1 88.19 108 ASP A C 1
ATOM 849 O O . ASP A 1 108 ? 16.188 -6.18 -2.938 1 88.19 108 ASP A O 1
ATOM 853 N N . THR A 1 109 ? 16.344 -5.953 -0.715 1 85.25 109 THR A N 1
ATOM 854 C CA . THR A 1 109 ? 14.93 -6.156 -0.428 1 85.25 109 THR A CA 1
ATOM 855 C C . THR A 1 109 ? 14.414 -5.098 0.542 1 85.25 109 THR A C 1
ATOM 857 O O . THR A 1 109 ? 15.203 -4.457 1.244 1 85.25 109 THR A O 1
ATOM 860 N N . ASP A 1 110 ? 13.125 -4.934 0.561 1 83.69 110 ASP A N 1
ATOM 861 C CA . ASP A 1 110 ? 12.516 -3.971 1.475 1 83.69 110 ASP A CA 1
ATOM 862 C C . ASP A 1 110 ? 12.797 -4.34 2.93 1 83.69 110 ASP A C 1
ATOM 864 O O . ASP A 1 110 ? 13.047 -3.463 3.76 1 83.69 110 ASP A O 1
ATOM 868 N N . SER A 1 111 ? 12.75 -5.613 3.207 1 85.88 111 SER A N 1
ATOM 869 C CA . SER A 1 111 ? 12.984 -6.078 4.57 1 85.88 111 SER A CA 1
ATOM 870 C C . SER A 1 111 ? 14.406 -5.77 5.023 1 85.88 111 SER A C 1
ATOM 872 O O . SER A 1 111 ? 14.625 -5.34 6.156 1 85.88 111 SER A O 1
ATOM 874 N N . MET A 1 112 ? 15.367 -5.934 4.156 1 91.31 112 MET A N 1
ATOM 875 C CA . MET A 1 112 ? 16.766 -5.676 4.488 1 91.31 112 MET A CA 1
ATOM 876 C C . MET A 1 112 ? 17.016 -4.184 4.684 1 91.31 112 MET A C 1
ATOM 878 O O . MET A 1 112 ? 17.812 -3.785 5.535 1 91.31 112 MET A O 1
ATOM 882 N N . ARG A 1 113 ? 16.297 -3.391 3.906 1 92.75 113 ARG A N 1
ATOM 883 C CA . ARG A 1 113 ? 16.391 -1.942 4.07 1 92.75 113 ARG A CA 1
ATOM 884 C C . ARG A 1 113 ? 15.906 -1.515 5.449 1 92.75 113 ARG A C 1
ATOM 886 O O . ARG A 1 113 ? 16.469 -0.607 6.059 1 92.75 113 ARG A O 1
ATOM 893 N N . ALA A 1 114 ? 14.859 -2.137 5.898 1 88.88 114 ALA A N 1
ATOM 894 C CA . ALA A 1 114 ? 14.273 -1.804 7.191 1 88.88 114 ALA A CA 1
ATOM 895 C C . ALA A 1 114 ? 15.148 -2.301 8.336 1 88.88 114 ALA A C 1
ATOM 897 O O . ALA A 1 114 ? 15.344 -1.594 9.328 1 88.88 114 ALA A O 1
ATOM 898 N N . GLU A 1 115 ? 15.688 -3.447 8.164 1 92.25 115 GLU A N 1
ATOM 899 C CA . GLU A 1 115 ? 16.422 -4.098 9.242 1 92.25 115 GLU A CA 1
ATOM 900 C C . GLU A 1 115 ? 17.859 -3.586 9.328 1 92.25 115 GLU A C 1
ATOM 902 O O . GLU A 1 115 ? 18.406 -3.439 10.414 1 92.25 115 GLU A O 1
ATOM 907 N N . TYR A 1 116 ? 18.422 -3.355 8.211 1 95.5 116 TYR A N 1
ATOM 908 C CA . TYR A 1 116 ? 19.828 -2.955 8.156 1 95.5 116 TYR A CA 1
ATOM 909 C C . TYR A 1 116 ? 20.016 -1.73 7.273 1 95.5 116 TYR A C 1
ATOM 911 O O . TYR A 1 116 ? 20.781 -1.766 6.309 1 95.5 116 TYR A O 1
ATOM 919 N N . PRO A 1 117 ? 19.438 -0.657 7.664 1 95.56 117 PRO A N 1
ATOM 920 C CA . PRO A 1 117 ? 19.516 0.535 6.82 1 95.56 117 PRO A CA 1
ATOM 921 C C . PRO A 1 117 ? 20.938 1.03 6.629 1 95.56 117 PRO A C 1
ATOM 923 O O . PRO A 1 117 ? 21.25 1.664 5.617 1 95.56 117 PRO A O 1
ATOM 926 N N . GLU A 1 118 ? 21.844 0.729 7.551 1 95.69 118 GLU A N 1
ATOM 927 C CA . GLU A 1 118 ? 23.234 1.168 7.449 1 95.69 118 GLU A CA 1
ATOM 928 C C . GLU A 1 118 ? 23.938 0.515 6.266 1 95.69 118 GLU A C 1
ATOM 930 O O . GLU A 1 118 ? 25 0.979 5.828 1 95.69 118 GLU A O 1
ATOM 935 N N . GLY A 1 119 ? 23.422 -0.571 5.836 1 97 119 GLY A N 1
ATOM 936 C CA . GLY A 1 119 ? 23.984 -1.245 4.676 1 97 119 GLY A CA 1
ATOM 937 C C . GLY A 1 119 ? 23.531 -0.638 3.359 1 97 119 GLY A C 1
ATOM 938 O O . GLY A 1 119 ? 23.891 -1.129 2.289 1 97 119 GLY A O 1
ATOM 939 N N . PHE A 1 120 ? 22.781 0.431 3.426 1 97.5 120 PHE A N 1
ATOM 940 C CA . PHE A 1 120 ? 22.266 1.126 2.252 1 97.5 120 PHE A CA 1
ATOM 941 C C . PHE A 1 120 ? 22.688 2.592 2.262 1 97.5 120 PHE A C 1
ATOM 943 O O . PHE A 1 120 ? 23.125 3.113 3.293 1 97.5 120 PHE A O 1
ATOM 950 N N . VAL A 1 121 ? 22.656 3.145 1.045 1 97.25 121 VAL A N 1
ATOM 951 C CA . VAL A 1 121 ? 23.031 4.547 0.906 1 97.25 121 VAL A CA 1
ATOM 952 C C . VAL A 1 121 ? 21.969 5.293 0.104 1 97.25 121 VAL A C 1
ATOM 954 O O . VAL A 1 121 ? 21.422 4.754 -0.859 1 97.25 121 VAL A O 1
ATOM 957 N N . TRP A 1 122 ? 21.672 6.484 0.544 1 96.75 122 TRP A N 1
ATOM 958 C CA . TRP A 1 122 ? 20.734 7.332 -0.185 1 96.75 122 TRP A CA 1
ATOM 959 C C . TRP A 1 122 ? 21.375 7.883 -1.455 1 96.75 122 TRP A C 1
ATOM 961 O O . TRP A 1 122 ? 22.469 8.445 -1.412 1 96.75 122 TRP A O 1
ATOM 971 N N . THR A 1 123 ? 20.688 7.844 -2.58 1 95.69 123 THR A N 1
ATOM 972 C CA . THR A 1 123 ? 21.234 8.305 -3.857 1 95.69 123 THR A CA 1
ATOM 973 C C . THR A 1 123 ? 21.234 9.828 -3.918 1 95.69 123 THR A C 1
ATOM 975 O O . THR A 1 123 ? 21.969 10.422 -4.723 1 95.69 123 THR A O 1
ATOM 978 N N . CYS A 1 124 ? 20.453 10.445 -3.133 1 96.19 124 CYS A N 1
ATOM 979 C CA . CYS A 1 124 ? 20.359 11.906 -3.16 1 96.19 124 CYS A CA 1
ATOM 980 C C . CYS A 1 124 ? 21.547 12.555 -2.477 1 96.19 124 CYS A C 1
ATOM 982 O O . CYS A 1 124 ? 21.953 13.656 -2.844 1 96.19 124 CYS A O 1
ATOM 984 N N . CYS A 1 125 ? 22.172 11.906 -1.48 1 96.38 125 CYS A N 1
ATOM 985 C CA . CYS A 1 125 ? 23.203 12.586 -0.707 1 96.38 125 CYS A CA 1
ATOM 986 C C . CYS A 1 125 ? 24.344 11.641 -0.373 1 96.38 125 CYS A C 1
ATOM 988 O O . CYS A 1 125 ? 25.328 12.039 0.269 1 96.38 125 CYS A O 1
ATOM 990 N N . ASP A 1 126 ? 24.266 10.445 -0.686 1 96 126 ASP A N 1
ATOM 991 C CA . ASP A 1 126 ? 25.281 9.414 -0.491 1 96 126 ASP A CA 1
ATOM 992 C C . ASP A 1 126 ? 25.484 9.125 0.993 1 96 126 ASP A C 1
ATOM 994 O O . ASP A 1 126 ? 26.547 8.609 1.388 1 96 126 ASP A O 1
ATOM 998 N N . LYS A 1 127 ? 24.531 9.516 1.822 1 96.12 127 LYS A N 1
ATOM 999 C CA . LYS A 1 127 ? 24.578 9.219 3.252 1 96.12 127 LYS A CA 1
ATOM 1000 C C . LYS A 1 127 ? 23.984 7.844 3.547 1 96.12 127 LYS A C 1
ATOM 1002 O O . LYS A 1 127 ? 23.234 7.301 2.736 1 96.12 127 LYS A O 1
ATOM 1007 N N . PRO A 1 128 ? 24.391 7.328 4.738 1 96 128 PRO A N 1
ATOM 1008 C CA . PRO A 1 128 ? 23.828 6.031 5.121 1 96 128 PRO A CA 1
ATOM 1009 C C . PRO A 1 128 ? 22.297 6.074 5.266 1 96 128 PRO A C 1
ATOM 1011 O O . PRO A 1 128 ? 21.734 7.137 5.52 1 96 128 PRO A O 1
ATOM 1014 N N . GLY A 1 129 ? 21.688 4.891 5.109 1 96.12 129 GLY A N 1
ATOM 1015 C CA . GLY A 1 129 ? 20.234 4.773 5.07 1 96.12 129 GLY A CA 1
ATOM 1016 C C . GLY A 1 129 ? 19.562 5.152 6.379 1 96.12 129 GLY A C 1
ATOM 1017 O O . GLY A 1 129 ? 18.375 5.434 6.414 1 96.12 129 GLY A O 1
ATOM 1018 N N . ASP A 1 130 ? 20.344 5.188 7.449 1 94.44 130 ASP A N 1
ATOM 1019 C CA . ASP A 1 130 ? 19.75 5.488 8.75 1 94.44 130 ASP A CA 1
ATOM 1020 C C . ASP A 1 130 ? 19.844 6.98 9.062 1 94.44 130 ASP A C 1
ATOM 1022 O O . ASP A 1 130 ? 19.391 7.426 10.125 1 94.44 130 ASP A O 1
ATOM 1026 N N . GLU A 1 131 ? 20.453 7.742 8.156 1 94.5 131 GLU A N 1
ATOM 1027 C CA . GLU A 1 131 ? 20.562 9.18 8.359 1 94.5 131 GLU A CA 1
ATOM 1028 C C . GLU A 1 131 ? 19.234 9.883 8.078 1 94.5 131 GLU A C 1
ATOM 1030 O O . GLU A 1 131 ? 18.531 9.531 7.121 1 94.5 131 GLU A O 1
ATOM 1035 N N . ALA A 1 132 ? 19.031 10.875 8.914 1 90.5 132 ALA A N 1
ATOM 1036 C CA . ALA A 1 132 ? 17.812 11.664 8.719 1 90.5 132 ALA A CA 1
ATOM 1037 C C . ALA A 1 132 ? 17.875 12.43 7.395 1 90.5 132 ALA A C 1
ATOM 1039 O O . ALA A 1 132 ? 18.938 12.539 6.777 1 90.5 132 ALA A O 1
ATOM 1040 N N . GLY A 1 133 ? 16.812 12.938 6.871 1 94.5 133 GLY A N 1
ATOM 1041 C CA . GLY A 1 133 ? 16.641 13.648 5.613 1 94.5 133 GLY A CA 1
ATOM 1042 C C . GLY A 1 133 ? 17.812 14.547 5.27 1 94.5 133 GLY A C 1
ATOM 1043 O O . GLY A 1 133 ? 18.656 14.828 6.121 1 94.5 133 GLY A O 1
ATOM 1044 N N . CYS A 1 134 ? 18.031 14.938 3.986 1 95.38 134 CYS A N 1
ATOM 1045 C CA . CYS A 1 134 ? 19.125 15.773 3.51 1 95.38 134 CYS A CA 1
ATOM 1046 C C . CYS A 1 134 ? 18.594 17.062 2.881 1 95.38 134 CYS A C 1
ATOM 1048 O O . CYS A 1 134 ? 19.359 17.922 2.467 1 95.38 134 CYS A O 1
ATOM 1050 N N . THR A 1 135 ? 17.344 17.141 2.734 1 95.06 135 THR A N 1
ATOM 1051 C CA . THR A 1 135 ? 16.688 18.297 2.121 1 95.06 135 THR A CA 1
ATOM 1052 C C . THR A 1 135 ? 15.609 18.859 3.043 1 95.06 135 THR A C 1
ATOM 1054 O O . THR A 1 135 ? 14.867 18.094 3.676 1 95.06 135 THR A O 1
ATOM 1057 N N . TRP A 1 136 ? 15.539 20.141 3.031 1 93.94 136 TRP A N 1
ATOM 1058 C CA . TRP A 1 136 ? 14.516 20.828 3.822 1 93.94 136 TRP A CA 1
ATOM 1059 C C . TRP A 1 136 ? 13.43 21.406 2.926 1 93.94 136 TRP A C 1
ATOM 1061 O O . TRP A 1 136 ? 13.688 21.734 1.764 1 93.94 136 TRP A O 1
ATOM 1071 N N . GLY A 1 137 ? 12.25 21.453 3.438 1 92.56 137 GLY A N 1
ATOM 1072 C CA . GLY A 1 137 ? 11.125 22.062 2.732 1 92.56 137 GLY A CA 1
ATOM 1073 C C . GLY A 1 137 ? 9.852 22.062 3.549 1 92.56 137 GLY A C 1
ATOM 1074 O O . GLY A 1 137 ? 9.891 21.922 4.773 1 92.56 137 GLY A O 1
ATOM 1075 N N . ARG A 1 138 ? 8.836 22.328 2.852 1 93.62 138 ARG A N 1
ATOM 1076 C CA . ARG A 1 138 ? 7.523 22.312 3.49 1 93.62 138 ARG A CA 1
ATOM 1077 C C . ARG A 1 138 ? 6.934 20.906 3.508 1 93.62 138 ARG A C 1
ATOM 1079 O O . ARG A 1 138 ? 7.242 20.094 2.641 1 93.62 138 ARG A O 1
ATOM 1086 N N . HIS A 1 139 ? 6.105 20.672 4.543 1 95.12 139 HIS A N 1
ATOM 1087 C CA . HIS A 1 139 ? 5.312 19.453 4.512 1 95.12 139 HIS A CA 1
ATOM 1088 C C . HIS A 1 139 ? 4.371 19.438 3.312 1 95.12 139 HIS A C 1
ATOM 1090 O O . HIS A 1 139 ? 3.881 20.484 2.891 1 95.12 139 HIS A O 1
ATOM 1096 N N . GLU A 1 140 ? 4.227 18.234 2.752 1 93.94 140 GLU A N 1
ATOM 1097 C CA . GLU A 1 140 ? 3.389 18.031 1.574 1 93.94 140 GLU A CA 1
ATOM 1098 C C . GLU A 1 140 ? 2.422 16.875 1.775 1 93.94 140 GLU A C 1
ATOM 1100 O O . GLU A 1 140 ? 2.84 15.766 2.129 1 93.94 140 GLU A O 1
ATOM 1105 N N . ALA A 1 141 ? 1.118 17.141 1.581 1 93.31 141 ALA A N 1
ATOM 1106 C CA . ALA A 1 141 ? 0.12 16.094 1.793 1 93.31 141 ALA A CA 1
ATOM 1107 C C . ALA A 1 141 ? -0.253 15.422 0.477 1 93.31 141 ALA A C 1
ATOM 1109 O O . ALA A 1 141 ? -0.777 14.305 0.473 1 93.31 141 ALA A O 1
ATOM 1110 N N . ASP A 1 142 ? -0.094 16.078 -0.665 1 93.12 142 ASP A N 1
ATOM 1111 C CA . ASP A 1 142 ? -0.516 15.57 -1.971 1 93.12 142 ASP A CA 1
ATOM 1112 C C . ASP A 1 142 ? 0.405 14.453 -2.455 1 93.12 142 ASP A C 1
ATOM 1114 O O . ASP A 1 142 ? 1.579 14.695 -2.746 1 93.12 142 ASP A O 1
ATOM 1118 N N . PRO A 1 143 ? -0.115 13.289 -2.67 1 94.12 143 PRO A N 1
ATOM 1119 C CA . PRO A 1 143 ? 0.714 12.148 -3.072 1 94.12 143 PRO A CA 1
ATOM 1120 C C . PRO A 1 143 ? 1.392 12.359 -4.426 1 94.12 143 PRO A C 1
ATOM 1122 O O . PRO A 1 143 ? 2.453 11.789 -4.684 1 94.12 143 PRO A O 1
ATOM 1125 N N . THR A 1 144 ? 0.848 13.133 -5.312 1 91.56 144 THR A N 1
ATOM 1126 C CA . THR A 1 144 ? 1.374 13.32 -6.66 1 91.56 144 THR A CA 1
ATOM 1127 C C . THR A 1 144 ? 2.537 14.312 -6.652 1 91.56 144 THR A C 1
ATOM 1129 O O . THR A 1 144 ? 3.227 14.477 -7.66 1 91.56 144 THR A O 1
ATOM 1132 N N . LYS A 1 145 ? 2.824 14.883 -5.496 1 91.06 145 LYS A N 1
ATOM 1133 C CA . LYS A 1 145 ? 3.883 15.883 -5.395 1 91.06 145 LYS A CA 1
ATOM 1134 C C . LYS A 1 145 ? 5.039 15.367 -4.539 1 91.06 145 LYS A C 1
ATOM 1136 O O . LYS A 1 145 ? 5.879 16.156 -4.094 1 91.06 145 LYS A O 1
ATOM 1141 N N . SER A 1 146 ? 4.988 14.133 -4.316 1 92.81 146 SER A N 1
ATOM 1142 C CA . SER A 1 146 ? 6.062 13.539 -3.531 1 92.81 146 SER A CA 1
ATOM 1143 C C . SER A 1 146 ? 7.379 13.547 -4.301 1 92.81 146 SER A C 1
ATOM 1145 O O . SER A 1 146 ? 7.473 12.961 -5.383 1 92.81 146 SER A O 1
ATOM 1147 N N . ARG A 1 147 ? 8.367 14.078 -3.74 1 91.38 147 ARG A N 1
ATOM 1148 C CA . ARG A 1 147 ? 9.688 14.094 -4.363 1 91.38 147 ARG A CA 1
ATOM 1149 C C . ARG A 1 147 ? 10.422 12.781 -4.113 1 91.38 147 ARG A C 1
ATOM 1151 O O . ARG A 1 147 ? 11.297 12.398 -4.895 1 91.38 147 ARG A O 1
ATOM 1158 N N . ARG A 1 148 ? 10.016 12.188 -3.057 1 90.31 148 ARG A N 1
ATOM 1159 C CA . ARG A 1 148 ? 10.578 10.875 -2.756 1 90.31 148 ARG A CA 1
ATOM 1160 C C . ARG A 1 148 ? 10.203 9.859 -3.828 1 90.31 148 ARG A C 1
ATOM 1162 O O . ARG A 1 148 ? 11.031 9.031 -4.223 1 90.31 148 ARG A O 1
ATOM 1169 N N . GLU A 1 149 ? 8.977 9.922 -4.219 1 89.12 149 GLU A N 1
ATOM 1170 C CA . GLU A 1 149 ? 8.484 8.977 -5.207 1 89.12 149 GLU A CA 1
ATOM 1171 C C . GLU A 1 149 ? 8.961 9.344 -6.613 1 89.12 149 GLU A C 1
ATOM 1173 O O . GLU A 1 149 ? 9.328 8.469 -7.395 1 89.12 149 GLU A O 1
ATOM 1178 N N . SER A 1 150 ? 8.992 10.648 -6.914 1 88.81 150 SER A N 1
ATOM 1179 C CA . SER A 1 150 ? 9.359 11.078 -8.258 1 88.81 150 SER A CA 1
ATOM 1180 C C . SER A 1 150 ? 10.867 11.016 -8.469 1 88.81 150 SER A C 1
ATOM 1182 O O . SER A 1 150 ? 11.344 10.938 -9.602 1 88.81 150 SER A O 1
ATOM 1184 N N . GLY A 1 151 ? 11.578 11.188 -7.438 1 90.44 151 GLY A N 1
ATOM 1185 C CA . GLY A 1 151 ? 13.023 11.219 -7.531 1 90.44 151 GLY A CA 1
ATOM 1186 C C . GLY A 1 151 ? 13.562 12.531 -8.062 1 90.44 151 GLY A C 1
ATOM 1187 O O . GLY A 1 151 ? 14.719 12.609 -8.484 1 90.44 151 GLY A O 1
ATOM 1188 N N . GLU A 1 152 ? 12.672 13.5 -8.086 1 89.5 152 GLU A N 1
ATOM 1189 C CA . GLU A 1 152 ? 13.078 14.789 -8.625 1 89.5 152 GLU A CA 1
ATOM 1190 C C . GLU A 1 152 ? 13.805 15.625 -7.57 1 89.5 152 GLU A C 1
ATOM 1192 O O . GLU A 1 152 ? 13.312 15.789 -6.453 1 89.5 152 GLU A O 1
ATOM 1197 N N . GLU A 1 153 ? 14.891 16.141 -7.918 1 91.12 153 GLU A N 1
ATOM 1198 C CA . GLU A 1 153 ? 15.664 17 -7.016 1 91.12 153 GLU A CA 1
ATOM 1199 C C . GLU A 1 153 ? 14.922 18.297 -6.715 1 91.12 153 GLU A C 1
ATOM 1201 O O . GLU A 1 153 ? 14.438 18.969 -7.629 1 91.12 153 GLU A O 1
ATOM 1206 N N . PRO A 1 154 ? 14.734 18.594 -5.449 1 88 154 PRO A N 1
ATOM 1207 C CA . PRO A 1 154 ? 14.07 19.859 -5.109 1 88 154 PRO A CA 1
ATOM 1208 C C . PRO A 1 154 ? 14.812 21.078 -5.641 1 88 154 PRO A C 1
ATOM 1210 O O . PRO A 1 154 ? 16.047 21.078 -5.688 1 88 154 PRO A O 1
ATOM 1213 N N . ILE A 1 155 ? 14.008 22.031 -6.312 1 78 155 ILE A N 1
ATOM 1214 C CA . ILE A 1 155 ? 14.594 23.25 -6.828 1 78 155 ILE A CA 1
ATOM 1215 C C . ILE A 1 155 ? 14.625 24.312 -5.73 1 78 155 ILE A C 1
ATOM 1217 O O . ILE A 1 155 ? 13.641 24.5 -5.004 1 78 155 ILE A O 1
ATOM 1221 N N . ASP A 1 156 ? 15.664 24.828 -5.344 1 67.12 156 ASP A N 1
ATOM 1222 C CA . ASP A 1 156 ? 15.805 25.891 -4.352 1 67.12 156 ASP A CA 1
ATOM 1223 C C . ASP A 1 156 ? 14.945 27.094 -4.719 1 67.12 156 ASP A C 1
ATOM 1225 O O . ASP A 1 156 ? 15.039 27.625 -5.832 1 67.12 156 ASP A O 1
ATOM 1229 N N . SER A 1 157 ? 13.719 27.203 -4.223 1 54.75 157 SER A N 1
ATOM 1230 C CA . SER A 1 157 ? 12.969 28.422 -4.484 1 54.75 157 SER A CA 1
ATOM 1231 C C . SER A 1 157 ? 13.852 29.672 -4.336 1 54.75 157 SER A C 1
ATOM 1233 O O . SER A 1 157 ? 13.539 30.719 -4.887 1 54.75 157 SER A O 1
ATOM 1235 N N . ASP A 1 158 ? 14.812 29.766 -3.502 1 51.06 158 ASP A N 1
ATOM 1236 C CA . ASP A 1 158 ? 15.562 31.016 -3.4 1 51.06 158 ASP A CA 1
ATOM 1237 C C . ASP A 1 158 ? 16.188 31.391 -4.742 1 51.06 158 ASP A C 1
ATOM 1239 O O . ASP A 1 158 ? 16.672 32.5 -4.914 1 51.06 158 ASP A O 1
ATOM 1243 N N . ASP A 1 159 ? 16.328 30.578 -5.641 1 48.22 159 ASP A N 1
ATOM 1244 C CA . ASP A 1 159 ? 17 31.031 -6.852 1 48.22 159 ASP A CA 1
ATOM 1245 C C . ASP A 1 159 ? 16.062 31.859 -7.723 1 48.22 159 ASP A C 1
ATOM 1247 O O . ASP A 1 159 ? 16.484 32.438 -8.719 1 48.22 159 ASP A O 1
ATOM 1251 N N . TYR A 1 160 ? 14.75 31.75 -7.746 1 43.41 160 TYR A N 1
ATOM 1252 C CA . TYR A 1 160 ? 14.008 32.656 -8.625 1 43.41 160 TYR A CA 1
ATOM 1253 C C . TYR A 1 160 ? 14.008 34.062 -8.086 1 43.41 160 TYR A C 1
ATOM 1255 O O . TYR A 1 160 ? 13.43 34.969 -8.703 1 43.41 160 TYR A O 1
ATOM 1263 N N . GLU A 1 161 ? 14.234 34.25 -6.832 1 41.41 161 GLU A N 1
ATOM 1264 C CA . GLU A 1 161 ? 14.086 35.688 -6.512 1 41.41 161 GLU A CA 1
ATOM 1265 C C . GLU A 1 161 ? 15.078 36.531 -7.301 1 41.41 161 GLU A C 1
ATOM 1267 O O . GLU A 1 161 ? 14.992 37.75 -7.297 1 41.41 161 GLU A O 1
ATOM 1272 N N . ASP A 1 162 ? 16.203 36.031 -7.68 1 39.06 162 ASP A N 1
ATOM 1273 C CA . ASP A 1 162 ? 17.078 37.062 -8.234 1 39.06 162 ASP A CA 1
ATOM 1274 C C . ASP A 1 162 ? 16.672 37.406 -9.672 1 39.06 162 ASP A C 1
ATOM 1276 O O . ASP A 1 162 ? 17.422 37.094 -10.609 1 39.06 162 ASP A O 1
ATOM 1280 N N . GLY A 1 163 ? 15.508 37.094 -10.148 1 36.97 163 GLY A N 1
ATOM 1281 C CA . GLY A 1 163 ? 15.25 37.781 -11.406 1 36.97 163 GLY A CA 1
ATOM 1282 C C . GLY A 1 163 ? 15.516 39.281 -11.328 1 36.97 163 GLY A C 1
ATOM 1283 O O . GLY A 1 163 ? 15.125 39.938 -10.359 1 36.97 163 GLY A O 1
ATOM 1284 N N . ASP A 1 164 ? 16.531 39.812 -12.023 1 36.06 164 ASP A N 1
ATOM 1285 C CA . ASP A 1 164 ? 17 41.156 -12.367 1 36.06 164 ASP A CA 1
ATOM 1286 C C . ASP A 1 164 ? 15.828 42.031 -12.812 1 36.06 164 ASP A C 1
ATOM 1288 O O . ASP A 1 164 ? 15.086 41.656 -13.727 1 36.06 164 ASP A O 1
ATOM 1292 N N . GLU A 1 165 ? 15.109 42.656 -11.984 1 34.28 165 GLU A N 1
ATOM 1293 C CA . GLU A 1 165 ? 14.562 43.938 -12.414 1 34.28 165 GLU A CA 1
ATOM 1294 C C . GLU A 1 165 ? 15.555 44.688 -13.289 1 34.28 165 GLU A C 1
ATOM 1296 O O . GLU A 1 165 ? 16.547 45.219 -12.781 1 34.28 165 GLU A O 1
ATOM 1301 N N . ILE A 1 166 ? 16.047 44.062 -14.531 1 26.69 166 ILE A N 1
ATOM 1302 C CA . ILE A 1 166 ? 16.359 45.031 -15.586 1 26.69 166 ILE A CA 1
ATOM 1303 C C . ILE A 1 166 ? 15.055 45.5 -16.234 1 26.69 166 ILE A C 1
ATOM 1305 O O . ILE A 1 166 ? 14.133 44.719 -16.469 1 26.69 166 ILE A O 1
ATOM 1309 N N . MET B 1 1 ? 1.116 -7.066 15.984 1 47.75 1 MET B N 1
ATOM 1310 C CA . MET B 1 1 ? 0.094 -6.047 15.758 1 47.75 1 MET B CA 1
ATOM 1311 C C . MET B 1 1 ? -1.3 -6.668 15.75 1 47.75 1 MET B C 1
ATOM 1313 O O . MET B 1 1 ? -1.532 -7.672 15.07 1 47.75 1 MET B O 1
ATOM 1317 N N . SER B 1 2 ? -2.066 -6.309 16.641 1 60.66 2 SER B N 1
ATOM 1318 C CA . SER B 1 2 ? -3.285 -7.062 16.922 1 60.66 2 SER B CA 1
ATOM 1319 C C . SER B 1 2 ? -4.395 -6.695 15.938 1 60.66 2 SER B C 1
ATOM 1321 O O . SER B 1 2 ? -4.371 -5.617 15.344 1 60.66 2 SER B O 1
ATOM 1323 N N . SER B 1 3 ? -5.176 -7.672 15.398 1 68.5 3 SER B N 1
ATOM 1324 C CA . SER B 1 3 ? -6.441 -7.477 14.695 1 68.5 3 SER B CA 1
ATOM 1325 C C . SER B 1 3 ? -7.207 -6.281 15.258 1 68.5 3 SER B C 1
ATOM 1327 O O . SER B 1 3 ? -7.84 -5.535 14.508 1 68.5 3 SER B O 1
ATOM 1329 N N . SER B 1 4 ? -6.871 -5.996 16.438 1 79.31 4 SER B N 1
ATOM 1330 C CA . SER B 1 4 ? -7.551 -4.895 17.109 1 79.31 4 SER B CA 1
ATOM 1331 C C . SER B 1 4 ? -7.043 -3.545 16.625 1 79.31 4 SER B C 1
ATOM 1333 O O . SER B 1 4 ? -7.824 -2.607 16.453 1 79.31 4 SER B O 1
ATOM 1335 N N . ASP B 1 5 ? -5.789 -3.496 16.266 1 89.94 5 ASP B N 1
ATOM 1336 C CA . ASP B 1 5 ? -5.23 -2.234 15.781 1 89.94 5 ASP B CA 1
ATOM 1337 C C . ASP B 1 5 ? -5.809 -1.855 14.422 1 89.94 5 ASP B C 1
ATOM 1339 O O . ASP B 1 5 ? -6.133 -0.69 14.18 1 89.94 5 ASP B O 1
ATOM 1343 N N . LEU B 1 6 ? -5.98 -2.865 13.633 1 93.62 6 LEU B N 1
ATOM 1344 C CA . LEU B 1 6 ? -6.547 -2.635 12.312 1 93.62 6 LEU B CA 1
ATOM 1345 C C . LEU B 1 6 ? -7.996 -2.17 12.414 1 93.62 6 LEU B C 1
ATOM 1347 O O . LEU B 1 6 ? -8.398 -1.222 11.734 1 93.62 6 LEU B O 1
ATOM 1351 N N . ASP B 1 7 ? -8.742 -2.816 13.266 1 94.06 7 ASP B N 1
ATOM 1352 C CA . ASP B 1 7 ? -10.141 -2.451 13.461 1 94.06 7 ASP B CA 1
ATOM 1353 C C . ASP B 1 7 ? -10.273 -1.025 13.992 1 94.06 7 ASP B C 1
ATOM 1355 O O . ASP B 1 7 ? -11.148 -0.273 13.562 1 94.06 7 ASP B O 1
ATOM 1359 N N . ASP B 1 8 ? -9.453 -0.711 14.938 1 95.31 8 ASP B N 1
ATOM 1360 C CA . ASP B 1 8 ? -9.469 0.639 15.492 1 95.31 8 ASP B CA 1
ATOM 1361 C C . ASP B 1 8 ? -9.195 1.682 14.414 1 95.31 8 ASP B C 1
ATOM 1363 O O . ASP B 1 8 ? -9.836 2.73 14.375 1 95.31 8 ASP B O 1
ATOM 1367 N N . MET B 1 9 ? -8.25 1.381 13.602 1 96.19 9 MET B N 1
ATOM 1368 C CA . MET B 1 9 ? -7.906 2.301 12.523 1 96.19 9 MET B CA 1
ATOM 1369 C C . MET B 1 9 ? -9.078 2.475 11.562 1 96.19 9 MET B C 1
ATOM 1371 O O . MET B 1 9 ? -9.422 3.598 11.195 1 96.19 9 MET B O 1
ATOM 1375 N N . LEU B 1 10 ? -9.734 1.384 11.25 1 95.62 10 LEU B N 1
ATOM 1376 C CA . LEU B 1 10 ? -10.812 1.412 10.273 1 95.62 10 LEU B CA 1
ATOM 1377 C C . LEU B 1 10 ? -12.055 2.084 10.852 1 95.62 10 LEU B C 1
ATOM 1379 O O . LEU B 1 10 ? -12.922 2.543 10.109 1 95.62 10 LEU B O 1
ATOM 1383 N N . GLN B 1 11 ? -12.148 2.17 12.125 1 95 11 GLN B N 1
ATOM 1384 C CA . GLN B 1 11 ? -13.281 2.807 12.789 1 95 11 GLN B CA 1
ATOM 1385 C C . GLN B 1 11 ? -12.953 4.242 13.188 1 95 11 GLN B C 1
ATOM 1387 O O . GLN B 1 11 ? -13.773 4.93 13.789 1 95 11 GLN B O 1
ATOM 1392 N N . ALA B 1 12 ? -11.773 4.703 12.914 1 94.69 12 ALA B N 1
ATOM 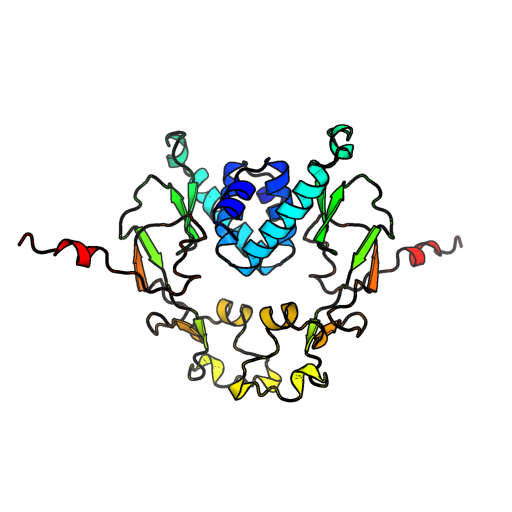1393 C CA . ALA B 1 12 ? -11.375 6.074 13.219 1 94.69 12 ALA B CA 1
ATOM 1394 C C . ALA B 1 12 ? -12.25 7.078 12.477 1 94.69 12 ALA B C 1
ATOM 1396 O O . ALA B 1 12 ? -12.977 6.711 11.547 1 94.69 12 ALA B O 1
ATOM 1397 N N . PRO B 1 13 ? -12.25 8.32 12.938 1 93.69 13 PRO B N 1
ATOM 1398 C CA . PRO B 1 13 ? -13.016 9.336 12.219 1 93.69 13 PRO B CA 1
ATOM 1399 C C . PRO B 1 13 ? -12.672 9.391 10.734 1 93.69 13 PRO B C 1
ATOM 1401 O O . PRO B 1 13 ? -11.539 9.086 10.344 1 93.69 13 PRO B O 1
ATOM 1404 N N . ASP B 1 14 ? -13.586 9.812 9.914 1 95 14 ASP B N 1
ATOM 1405 C CA . ASP B 1 14 ? -13.453 9.789 8.461 1 95 14 ASP B CA 1
ATOM 1406 C C . ASP B 1 14 ? -12.227 10.57 8.008 1 95 14 ASP B C 1
ATOM 1408 O O . ASP B 1 14 ? -11.516 10.141 7.094 1 95 14 ASP B O 1
ATOM 1412 N N . ALA B 1 15 ? -12.023 11.68 8.609 1 93.56 15 ALA B N 1
ATOM 1413 C CA . ALA B 1 15 ? -10.891 12.516 8.227 1 93.56 15 ALA B CA 1
ATOM 1414 C C . ALA B 1 15 ? -9.57 11.773 8.406 1 93.56 15 ALA B C 1
ATOM 1416 O O . ALA B 1 15 ? -8.664 11.898 7.586 1 93.56 15 ALA B O 1
ATOM 1417 N N . THR B 1 16 ? -9.5 11 9.469 1 95.12 16 THR B N 1
ATOM 1418 C CA . THR B 1 16 ? -8.305 10.219 9.758 1 95.12 16 THR B CA 1
ATOM 1419 C C . THR B 1 16 ? -8.109 9.125 8.719 1 95.12 16 THR B C 1
ATOM 1421 O O . THR B 1 16 ? -7.008 8.953 8.188 1 95.12 16 THR B O 1
ATOM 1424 N N . VAL B 1 17 ? -9.141 8.43 8.367 1 97.06 17 VAL B N 1
ATOM 1425 C CA . VAL B 1 17 ? -9.094 7.348 7.387 1 97.06 17 VAL B CA 1
ATOM 1426 C C . VAL B 1 17 ? -8.664 7.902 6.031 1 97.06 17 VAL B C 1
ATOM 1428 O O . VAL B 1 17 ? -7.816 7.32 5.355 1 97.06 17 VAL B O 1
ATOM 1431 N N . ARG B 1 18 ? -9.195 9.039 5.707 1 96.5 18 ARG B N 1
ATOM 1432 C CA . ARG B 1 18 ? -8.875 9.656 4.426 1 96.5 18 ARG B CA 1
ATOM 1433 C C . ARG B 1 18 ? -7.418 10.109 4.387 1 96.5 18 ARG B C 1
ATOM 1435 O O . ARG B 1 18 ? -6.746 9.984 3.361 1 96.5 18 ARG B O 1
ATOM 1442 N N . ALA B 1 19 ? -6.926 10.617 5.527 1 96.12 19 ALA B N 1
ATOM 1443 C CA . ALA B 1 19 ? -5.531 11.047 5.602 1 96.12 19 ALA B CA 1
ATOM 1444 C C . ALA B 1 19 ? -4.586 9.867 5.398 1 96.12 19 ALA B C 1
ATOM 1446 O O . ALA B 1 19 ? -3.57 9.984 4.707 1 96.12 19 ALA B O 1
ATOM 1447 N N . ILE B 1 20 ? -4.934 8.766 5.973 1 97.75 20 ILE B N 1
ATOM 1448 C CA . ILE B 1 20 ? -4.113 7.562 5.863 1 97.75 20 ILE B CA 1
ATOM 1449 C C . ILE B 1 20 ? -4.113 7.07 4.418 1 97.75 20 ILE B C 1
ATOM 1451 O O . ILE B 1 20 ? -3.057 6.793 3.85 1 97.75 20 ILE B O 1
ATOM 1455 N N . LEU B 1 21 ? -5.309 6.957 3.814 1 98.19 21 LEU B N 1
ATOM 1456 C CA . LEU B 1 21 ? -5.41 6.5 2.434 1 98.19 21 LEU B CA 1
ATOM 1457 C C . LEU B 1 21 ? -4.633 7.426 1.498 1 98.19 21 LEU B C 1
ATOM 1459 O O . LEU B 1 21 ? -3.902 6.957 0.624 1 98.19 21 LEU B O 1
ATOM 1463 N N . ARG B 1 22 ? -4.785 8.688 1.717 1 97 22 ARG B N 1
ATOM 1464 C CA . ARG B 1 22 ? -4.059 9.664 0.908 1 97 22 ARG B CA 1
ATOM 1465 C C . ARG B 1 22 ? -2.553 9.438 1 1 97 22 ARG B C 1
ATOM 1467 O O . ARG B 1 22 ? -1.859 9.422 -0.019 1 97 22 ARG B O 1
ATOM 1474 N N . ALA B 1 23 ? -2.061 9.297 2.133 1 96.38 23 ALA B N 1
ATOM 1475 C CA . ALA B 1 23 ? -0.626 9.125 2.352 1 96.38 23 ALA B CA 1
ATOM 1476 C C . ALA B 1 23 ? -0.125 7.832 1.714 1 96.38 23 ALA B C 1
ATOM 1478 O O . ALA B 1 23 ? 0.96 7.801 1.129 1 96.38 23 ALA B O 1
ATOM 1479 N N . LEU B 1 24 ? -0.928 6.773 1.828 1 97.25 24 LEU B N 1
ATOM 1480 C CA . LEU B 1 24 ? -0.543 5.5 1.236 1 97.25 24 LEU B CA 1
ATOM 1481 C C . LEU B 1 24 ? -0.409 5.621 -0.278 1 97.25 24 LEU B C 1
ATOM 1483 O O . LEU B 1 24 ? 0.396 4.914 -0.893 1 97.25 24 LEU B O 1
ATOM 1487 N N . CYS B 1 25 ? -1.123 6.508 -0.834 1 96.38 25 CYS B N 1
ATOM 1488 C CA . CYS B 1 25 ? -1.16 6.66 -2.285 1 96.38 25 CYS B CA 1
ATOM 1489 C C . CYS B 1 25 ? 0.079 7.395 -2.787 1 96.38 25 CYS B C 1
ATOM 1491 O O . CYS B 1 25 ? 0.201 7.668 -3.982 1 96.38 25 CYS B O 1
ATOM 1493 N N . GLN B 1 26 ? 0.995 7.723 -1.931 1 93.19 26 GLN B N 1
ATOM 1494 C CA . GLN B 1 26 ? 2.281 8.242 -2.383 1 93.19 26 GLN B CA 1
ATOM 1495 C C . GLN B 1 26 ? 3.053 7.188 -3.172 1 93.19 26 GLN B C 1
ATOM 1497 O O . GLN B 1 26 ? 3.83 7.523 -4.07 1 93.19 26 GLN B O 1
ATOM 1502 N N . ASP B 1 27 ? 2.848 5.992 -2.691 1 91.62 27 ASP B N 1
ATOM 1503 C CA . ASP B 1 27 ? 3.414 4.871 -3.438 1 91.62 27 ASP B CA 1
ATOM 1504 C C . ASP B 1 27 ? 2.605 4.59 -4.699 1 91.62 27 ASP B C 1
ATOM 1506 O O . ASP B 1 27 ? 1.396 4.359 -4.633 1 91.62 27 ASP B O 1
ATOM 1510 N N . SER B 1 28 ? 3.258 4.496 -5.844 1 89.94 28 SER B N 1
ATOM 1511 C CA . SER B 1 28 ? 2.572 4.383 -7.125 1 89.94 28 SER B CA 1
ATOM 1512 C C . SER B 1 28 ? 1.835 3.053 -7.242 1 89.94 28 SER B C 1
ATOM 1514 O O . SER B 1 28 ? 0.73 2.996 -7.785 1 89.94 28 SER B O 1
ATOM 1516 N N . GLY B 1 29 ? 2.504 1.984 -6.781 1 90.56 29 GLY B N 1
ATOM 1517 C CA . GLY B 1 29 ? 1.831 0.695 -6.812 1 90.56 29 GLY B CA 1
ATOM 1518 C C . GLY B 1 29 ? 0.571 0.662 -5.965 1 90.56 29 GLY B C 1
ATOM 1519 O O . GLY B 1 29 ? -0.468 0.17 -6.41 1 90.56 29 GLY B O 1
ATOM 1520 N N . THR B 1 30 ? 0.679 1.208 -4.812 1 94.75 30 THR B N 1
ATOM 1521 C CA . THR B 1 30 ? -0.465 1.275 -3.908 1 94.75 30 THR B CA 1
ATOM 1522 C C . THR B 1 30 ? -1.565 2.154 -4.496 1 94.75 30 THR B C 1
ATOM 1524 O O . THR B 1 30 ? -2.744 1.799 -4.441 1 94.75 30 THR B O 1
ATOM 1527 N N . ARG B 1 31 ? -1.202 3.23 -5.02 1 95.38 31 ARG B N 1
ATOM 1528 C CA . ARG B 1 31 ? -2.156 4.145 -5.641 1 95.38 31 ARG B CA 1
ATOM 1529 C C . ARG B 1 31 ? -2.928 3.455 -6.758 1 95.38 31 ARG B C 1
ATOM 1531 O O . ARG B 1 31 ? -4.152 3.582 -6.844 1 95.38 31 ARG B O 1
ATOM 1538 N N . SER B 1 32 ? -2.223 2.807 -7.605 1 93.94 32 SER B N 1
ATOM 1539 C CA . SER B 1 32 ? -2.854 2.094 -8.711 1 93.94 32 SER B CA 1
ATOM 1540 C C . SER B 1 32 ? -3.855 1.061 -8.203 1 93.94 32 SER B C 1
ATOM 1542 O O . SER B 1 32 ? -4.961 0.947 -8.734 1 93.94 32 SER B O 1
ATOM 1544 N N . ARG B 1 33 ? -3.449 0.371 -7.199 1 94.75 33 ARG B N 1
ATOM 1545 C CA . ARG B 1 33 ? -4.336 -0.632 -6.621 1 94.75 33 ARG B CA 1
ATOM 1546 C C . ARG B 1 33 ? -5.57 0.02 -6.008 1 94.75 33 ARG B C 1
ATOM 1548 O O . ARG B 1 33 ? -6.691 -0.457 -6.199 1 94.75 33 ARG B O 1
ATOM 1555 N N . ALA B 1 34 ? -5.395 1.075 -5.273 1 97.56 34 ALA B N 1
ATOM 1556 C CA . ALA B 1 34 ? -6.504 1.799 -4.656 1 97.56 34 ALA B CA 1
ATOM 1557 C C . ALA B 1 34 ? -7.512 2.26 -5.707 1 97.56 34 ALA B C 1
ATOM 1559 O O . ALA B 1 34 ? -8.719 2.098 -5.531 1 97.56 34 ALA B O 1
ATOM 1560 N N . LEU B 1 35 ? -7.023 2.793 -6.762 1 96.81 35 LEU B N 1
ATOM 1561 C CA . LEU B 1 35 ? -7.887 3.297 -7.824 1 96.81 35 LEU B CA 1
ATOM 1562 C C . LEU B 1 35 ? -8.641 2.154 -8.5 1 96.81 35 LEU B C 1
ATOM 1564 O O . LEU B 1 35 ? -9.797 2.311 -8.883 1 96.81 35 LEU B O 1
ATOM 1568 N N . SER B 1 36 ? -7.941 1.084 -8.68 1 95.69 36 SER B N 1
ATOM 1569 C CA . SER B 1 36 ? -8.609 -0.089 -9.234 1 95.69 36 SER B CA 1
ATOM 1570 C C . SER B 1 36 ? -9.766 -0.541 -8.352 1 95.69 36 SER B C 1
ATOM 1572 O O . SER B 1 36 ? -10.844 -0.869 -8.844 1 95.69 36 SER B O 1
ATOM 1574 N N . TYR B 1 37 ? -9.531 -0.608 -7.059 1 97.06 37 TYR B N 1
ATOM 1575 C CA . TYR B 1 37 ? -10.594 -0.95 -6.121 1 97.06 37 TYR B CA 1
ATOM 1576 C C . TYR B 1 37 ? -11.75 0.037 -6.223 1 97.06 37 TYR B C 1
ATOM 1578 O O . TYR B 1 37 ? -12.914 -0.364 -6.234 1 97.06 37 TYR B O 1
ATOM 1586 N N . PHE B 1 38 ? -11.422 1.29 -6.258 1 97 38 PHE B N 1
ATOM 1587 C CA . PHE B 1 38 ? -12.422 2.346 -6.367 1 97 38 PHE B CA 1
ATOM 1588 C C . PHE B 1 38 ? -13.305 2.137 -7.594 1 97 38 PHE B C 1
ATOM 1590 O O . PHE B 1 38 ? -14.531 2.225 -7.508 1 97 38 PHE B O 1
ATOM 1597 N N . GLU B 1 39 ? -12.664 1.853 -8.695 1 95 39 GLU B N 1
ATOM 1598 C CA . GLU B 1 39 ? -13.398 1.62 -9.938 1 95 39 GLU B CA 1
ATOM 1599 C C . GLU B 1 39 ? -14.336 0.423 -9.812 1 95 39 GLU B C 1
ATOM 1601 O O . GLU B 1 39 ? -15.477 0.473 -10.273 1 95 39 GLU B O 1
ATOM 1606 N N . SER B 1 40 ? -13.844 -0.61 -9.242 1 93.62 40 SER B N 1
ATOM 1607 C CA . SER B 1 40 ? -14.648 -1.812 -9.055 1 93.62 40 SER B CA 1
ATOM 1608 C C . SER B 1 40 ? -15.867 -1.534 -8.172 1 93.62 40 SER B C 1
ATOM 1610 O O . SER B 1 40 ? -16.969 -1.981 -8.477 1 93.62 40 SER B O 1
ATOM 1612 N N . LEU B 1 41 ? -15.695 -0.82 -7.082 1 94.19 41 LEU B N 1
ATOM 1613 C CA . LEU B 1 41 ? -16.781 -0.491 -6.168 1 94.19 41 LEU B CA 1
ATOM 1614 C C . LEU B 1 41 ? -17.812 0.401 -6.844 1 94.19 41 LEU B C 1
ATOM 1616 O O . LEU B 1 41 ? -19.016 0.188 -6.695 1 94.19 41 LEU B O 1
ATOM 1620 N N . GLU B 1 42 ? -17.312 1.348 -7.555 1 91.38 42 GLU B N 1
ATOM 1621 C CA . GLU B 1 42 ? -18.203 2.271 -8.25 1 91.38 42 GLU B CA 1
ATOM 1622 C C . GLU B 1 42 ? -19.031 1.548 -9.312 1 91.38 42 GLU B C 1
ATOM 1624 O O . GLU B 1 42 ? -20.203 1.868 -9.523 1 91.38 42 GLU B O 1
ATOM 1629 N N . ALA B 1 43 ? -18.422 0.657 -10.016 1 89.44 43 ALA B N 1
ATOM 1630 C CA . ALA B 1 43 ? -19.109 -0.093 -11.062 1 89.44 43 ALA B CA 1
ATOM 1631 C C . ALA B 1 43 ? -20.312 -0.85 -10.492 1 89.44 43 ALA B C 1
ATOM 1633 O O . ALA B 1 43 ? -21.359 -0.929 -11.133 1 89.44 43 ALA B O 1
ATOM 1634 N N . ILE B 1 44 ? -20.219 -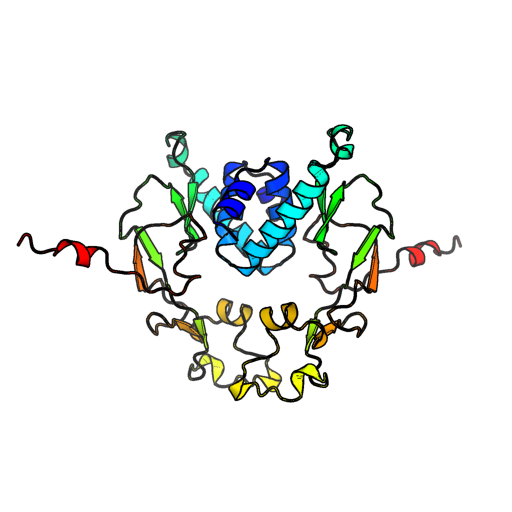1.364 -9.344 1 85.88 44 ILE B N 1
ATOM 1635 C CA . ILE B 1 44 ? -21.312 -2.119 -8.719 1 85.88 44 ILE B CA 1
ATOM 1636 C C . ILE B 1 44 ? -22.359 -1.156 -8.18 1 85.88 44 ILE B C 1
ATOM 1638 O O . ILE B 1 44 ? -23.562 -1.404 -8.305 1 85.88 44 ILE B O 1
ATOM 1642 N N . ASN B 1 45 ? -21.906 -0.077 -7.473 1 80.5 45 ASN B N 1
ATOM 1643 C CA . ASN B 1 45 ? -22.828 0.891 -6.887 1 80.5 45 ASN B CA 1
ATOM 1644 C C . ASN B 1 45 ? -23.703 1.546 -7.953 1 80.5 45 ASN B C 1
ATOM 1646 O O . ASN B 1 45 ? -24.844 1.943 -7.672 1 80.5 45 ASN B O 1
ATOM 1650 N N . ASP B 1 46 ? -23.203 1.746 -8.969 1 75.38 46 ASP B N 1
ATOM 1651 C CA . ASP B 1 46 ? -23.938 2.395 -10.047 1 75.38 46 ASP B CA 1
ATOM 1652 C C . ASP B 1 46 ? -24.922 1.425 -10.703 1 75.38 46 ASP B C 1
ATOM 1654 O O . ASP B 1 46 ? -25.781 1.836 -11.492 1 75.38 46 ASP B O 1
ATOM 1658 N N . SER B 1 47 ? -24.688 0.297 -10.328 1 67.19 47 SER B N 1
ATOM 1659 C CA . SER B 1 47 ? -25.578 -0.663 -10.969 1 67.19 47 SER B CA 1
ATO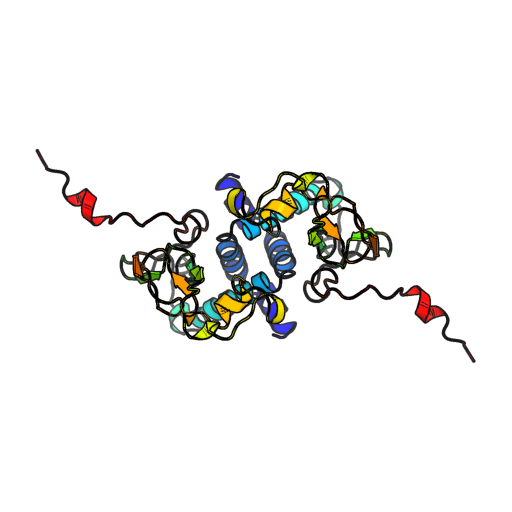M 1660 C C . SER B 1 47 ? -26.969 -0.633 -10.336 1 67.19 47 SER B C 1
ATOM 1662 O O . SER B 1 47 ? -27.109 -0.279 -9.164 1 67.19 47 SER B O 1
ATOM 1664 N N . SER B 1 48 ? -28 -0.412 -11.078 1 57.03 48 SER B N 1
ATOM 1665 C CA . SER B 1 48 ? -29.422 -0.362 -10.734 1 57.03 48 SER B CA 1
ATOM 1666 C C . SER B 1 48 ? -29.766 -1.343 -9.617 1 57.03 48 SER B C 1
ATOM 1668 O O . SER B 1 48 ? -30.672 -1.104 -8.828 1 57.03 48 SER B O 1
ATOM 1670 N N . GLU B 1 49 ? -29.141 -2.301 -9.484 1 53.84 49 GLU B N 1
ATOM 1671 C CA . GLU B 1 49 ? -29.453 -3.344 -8.508 1 53.84 49 GLU B CA 1
ATOM 1672 C C . GLU B 1 49 ? -29.109 -2.896 -7.094 1 53.84 49 GLU B C 1
ATOM 1674 O O . GLU B 1 49 ? -29.656 -3.422 -6.121 1 53.84 49 GLU B O 1
ATOM 1679 N N . THR B 1 50 ? -28.125 -2.01 -6.926 1 56.88 50 THR B N 1
ATOM 1680 C CA . THR B 1 50 ? -27.672 -1.574 -5.605 1 56.88 50 THR B CA 1
ATOM 1681 C C . THR B 1 50 ? -28.719 -0.68 -4.945 1 56.88 50 THR B C 1
ATOM 1683 O O . THR B 1 50 ? -28.766 -0.565 -3.719 1 56.88 50 THR B O 1
ATOM 1686 N N . ARG B 1 51 ? -29.516 -0.074 -5.781 1 52.34 51 ARG B N 1
ATOM 1687 C CA . ARG B 1 51 ? -30.531 0.826 -5.246 1 52.34 51 ARG B CA 1
ATOM 1688 C C . ARG B 1 51 ? -31.516 0.07 -4.363 1 52.34 51 ARG B C 1
ATOM 1690 O O . ARG B 1 51 ? -32.031 0.613 -3.379 1 52.34 51 ARG B O 1
ATOM 1697 N N . LYS B 1 52 ? -31.766 -1.139 -4.688 1 56 52 LYS B N 1
ATOM 1698 C CA . LYS B 1 52 ? -32.75 -1.896 -3.936 1 56 52 LYS B CA 1
ATOM 1699 C C . LYS B 1 52 ? -32.125 -2.631 -2.762 1 56 52 LYS B C 1
ATOM 1701 O O . LYS B 1 52 ? -32.812 -3.318 -2.004 1 56 52 LYS B O 1
ATOM 1706 N N . ARG B 1 53 ? -30.812 -2.418 -2.713 1 58.81 53 ARG B N 1
ATOM 1707 C CA . ARG B 1 53 ? -30.188 -3.293 -1.725 1 58.81 53 ARG B CA 1
ATOM 1708 C C . ARG B 1 53 ? -30.328 -2.713 -0.32 1 58.81 53 ARG B C 1
ATOM 1710 O O . ARG B 1 53 ? -30.406 -1.495 -0.15 1 58.81 53 ARG B O 1
ATOM 1717 N N . LYS B 1 54 ? -30.688 -3.576 0.587 1 57.03 54 LYS B N 1
ATOM 1718 C CA . LYS B 1 54 ? -30.906 -3.285 2.002 1 57.03 54 LYS B CA 1
ATOM 1719 C C . LYS B 1 54 ? -29.688 -2.566 2.602 1 57.03 54 LYS B C 1
ATOM 1721 O O . LYS B 1 54 ? -28.562 -2.795 2.182 1 57.03 54 LYS B O 1
ATOM 1726 N N . ALA B 1 55 ? -29.938 -1.499 3.227 1 55.09 55 ALA B N 1
ATOM 1727 C CA . ALA B 1 55 ? -29.031 -0.615 3.959 1 55.09 55 ALA B CA 1
ATOM 1728 C C . ALA B 1 55 ? -27.906 -1.405 4.613 1 55.09 55 ALA B C 1
ATOM 1730 O O . ALA B 1 55 ? -26.781 -0.913 4.73 1 55.09 55 ALA B O 1
ATOM 1731 N N . GLU B 1 56 ? -28.125 -2.717 4.852 1 60.78 56 GLU B N 1
ATOM 1732 C CA . GLU B 1 56 ? -27.188 -3.439 5.707 1 60.78 56 GLU B CA 1
ATOM 1733 C C . GLU B 1 56 ? -26.109 -4.152 4.883 1 60.78 56 GLU B C 1
ATOM 1735 O O . GLU B 1 56 ? -25.141 -4.66 5.434 1 60.78 56 GLU B O 1
ATOM 1740 N N . ASP B 1 57 ? -26.172 -4.129 3.607 1 73.19 57 ASP B N 1
ATOM 1741 C CA . ASP B 1 57 ? -25.203 -4.906 2.844 1 73.19 57 ASP B CA 1
ATOM 1742 C C . ASP B 1 57 ? -24 -4.051 2.455 1 73.19 57 ASP B C 1
ATOM 1744 O O . ASP B 1 57 ? -24.125 -3.148 1.621 1 73.19 57 ASP B O 1
ATOM 1748 N N . GLU B 1 58 ? -22.953 -4.289 3.186 1 84.12 58 GLU B N 1
ATOM 1749 C CA . GLU B 1 58 ? -21.719 -3.529 3.002 1 84.12 58 GLU B CA 1
ATOM 1750 C C . GLU B 1 58 ? -20.938 -4.031 1.794 1 84.12 58 GLU B C 1
ATOM 1752 O O . GLU B 1 58 ? -20.766 -5.242 1.621 1 84.12 58 GLU B O 1
ATOM 1757 N N . LEU B 1 59 ? -20.688 -3.16 0.895 1 90.25 59 LEU B N 1
ATOM 1758 C CA . LEU B 1 59 ? -19.844 -3.449 -0.258 1 90.25 59 LEU B CA 1
ATOM 1759 C C . LEU B 1 59 ? -18.375 -3.432 0.131 1 90.25 59 LEU B C 1
ATOM 1761 O O . LEU B 1 59 ? -17.891 -2.465 0.731 1 90.25 59 LEU B O 1
ATOM 1765 N N . SER B 1 60 ? -17.656 -4.551 -0.13 1 94.19 60 SER B N 1
ATOM 1766 C CA . SER B 1 60 ? -16.266 -4.723 0.252 1 94.19 60 SER B CA 1
ATOM 1767 C C . SER B 1 60 ? -15.422 -5.23 -0.919 1 94.19 60 SER B C 1
ATOM 1769 O O . SER B 1 60 ? -15.961 -5.523 -1.99 1 94.19 60 SER B O 1
ATOM 1771 N N . ILE B 1 61 ? -14.156 -5.219 -0.784 1 95.75 61 ILE B N 1
ATOM 1772 C CA . ILE B 1 61 ? -13.211 -5.832 -1.715 1 95.75 61 ILE B CA 1
ATOM 1773 C C . ILE B 1 61 ? -12.703 -7.148 -1.138 1 95.75 61 ILE B C 1
ATOM 1775 O O . ILE B 1 61 ? -12.336 -7.219 0.038 1 95.75 61 ILE B O 1
ATOM 1779 N N . CYS B 1 62 ? -12.758 -8.195 -1.969 1 95.88 62 CYS B N 1
ATOM 1780 C CA . CYS B 1 62 ? -12.242 -9.492 -1.532 1 95.88 62 CYS B CA 1
ATOM 1781 C C . CYS B 1 62 ? -10.719 -9.484 -1.501 1 95.88 62 CYS B C 1
ATOM 1783 O O . CYS B 1 62 ? -10.07 -9.133 -2.49 1 95.88 62 CYS B O 1
ATOM 1785 N N . VAL B 1 63 ? -10.117 -9.93 -0.445 1 95.06 63 VAL B N 1
ATOM 1786 C CA . VAL B 1 63 ? -8.672 -9.875 -0.269 1 95.06 63 VAL B CA 1
ATOM 1787 C C . VAL B 1 63 ? -8.023 -11.078 -0.953 1 95.06 63 VAL B C 1
ATOM 1789 O O . VAL B 1 63 ? -6.797 -11.172 -1.021 1 95.06 63 VAL B O 1
ATOM 1792 N N . GLN B 1 64 ? -8.883 -11.969 -1.489 1 93.69 64 GLN B N 1
ATOM 1793 C CA . GLN B 1 64 ? -8.359 -13.125 -2.207 1 93.69 64 GLN B CA 1
ATOM 1794 C C . GLN B 1 64 ? -8.297 -12.859 -3.709 1 93.69 64 GLN B C 1
ATOM 1796 O O . GLN B 1 64 ? -7.293 -13.148 -4.355 1 93.69 64 GLN B O 1
ATOM 1801 N N . CYS B 1 65 ? -9.367 -12.352 -4.234 1 94.19 65 CYS B N 1
ATOM 1802 C CA . CYS B 1 65 ? -9.453 -12.234 -5.684 1 94.19 65 CYS B CA 1
ATOM 1803 C C . CYS B 1 65 ? -9.508 -10.773 -6.117 1 94.19 65 CYS B C 1
ATOM 1805 O O . CYS B 1 65 ? -9.469 -10.477 -7.309 1 94.19 65 CYS B O 1
ATOM 1807 N N . ASP B 1 66 ? -9.688 -9.789 -5.23 1 94 66 ASP B N 1
ATOM 1808 C CA . ASP B 1 66 ? -9.664 -8.344 -5.441 1 94 66 ASP B CA 1
ATOM 1809 C C . ASP B 1 66 ? -10.969 -7.859 -6.07 1 94 66 ASP B C 1
ATOM 1811 O O . ASP B 1 66 ? -11.062 -6.707 -6.5 1 94 66 ASP B O 1
ATOM 1815 N N . GLU B 1 67 ? -12.008 -8.688 -6.133 1 94 67 GLU B N 1
ATOM 1816 C CA . GLU B 1 67 ? -13.297 -8.266 -6.672 1 94 67 GLU B CA 1
ATOM 1817 C C . GLU B 1 67 ? -14.188 -7.664 -5.586 1 94 67 GLU B C 1
ATOM 1819 O O . GLU B 1 67 ? -14.062 -8.023 -4.41 1 94 67 GLU B O 1
ATOM 1824 N N . ALA B 1 68 ? -15.008 -6.734 -6.012 1 94.25 68 ALA B N 1
ATOM 1825 C CA . ALA B 1 68 ? -16 -6.176 -5.102 1 94.25 68 ALA B CA 1
ATOM 1826 C C . ALA B 1 68 ? -17.156 -7.156 -4.871 1 94.25 68 ALA B C 1
ATOM 1828 O O . ALA B 1 68 ? -17.547 -7.891 -5.785 1 94.25 68 ALA B O 1
ATOM 1829 N N . PHE B 1 69 ? -17.656 -7.23 -3.652 1 91.94 69 PHE B N 1
ATOM 1830 C CA . PHE B 1 69 ? -18.766 -8.125 -3.314 1 91.94 69 PHE B CA 1
ATOM 1831 C C . PHE B 1 69 ? -19.562 -7.578 -2.137 1 91.94 69 PHE B C 1
ATOM 1833 O O . PHE B 1 69 ? -19.047 -6.785 -1.346 1 91.94 69 PHE B O 1
ATOM 1840 N N . TYR B 1 70 ? -20.797 -8.008 -2.076 1 89.62 70 TYR B N 1
ATOM 1841 C CA . TYR B 1 70 ? -21.609 -7.715 -0.908 1 89.62 70 TYR B CA 1
ATOM 1842 C C . TYR B 1 70 ? -21.469 -8.797 0.151 1 89.62 70 TYR B C 1
ATOM 1844 O O . TYR B 1 70 ? -21.625 -9.984 -0.141 1 89.62 70 TYR B O 1
ATOM 1852 N N . THR B 1 71 ? -21.156 -8.461 1.299 1 84.81 71 THR B N 1
ATOM 1853 C CA . THR B 1 71 ? -20.797 -9.383 2.367 1 84.81 71 THR B CA 1
ATOM 1854 C C . THR B 1 71 ? -21.922 -10.375 2.633 1 84.81 71 THR B C 1
ATOM 1856 O O . THR B 1 71 ? -21.672 -11.531 2.967 1 84.81 71 THR B O 1
ATOM 1859 N N . ASN B 1 72 ? -23.109 -10.023 2.479 1 80 72 ASN B N 1
ATOM 1860 C CA . ASN B 1 72 ? -24.219 -10.898 2.836 1 80 72 ASN B CA 1
ATOM 1861 C C . ASN B 1 72 ? -24.922 -11.461 1.598 1 80 72 ASN B C 1
ATOM 1863 O O . ASN B 1 72 ? -25.906 -12.172 1.709 1 80 72 ASN B O 1
ATOM 1867 N N . ASP B 1 73 ? -24.25 -11.266 0.424 1 78.44 73 ASP B N 1
ATOM 1868 C CA . ASP B 1 73 ? -24.938 -11.688 -0.792 1 78.44 73 ASP B CA 1
ATOM 1869 C C . ASP B 1 73 ? -24.078 -12.664 -1.599 1 78.44 73 ASP B C 1
ATOM 1871 O O . ASP B 1 73 ? -22.969 -12.32 -2.012 1 78.44 73 ASP B O 1
ATOM 1875 N N . ASN B 1 74 ? -24.688 -13.852 -1.9 1 78.88 74 ASN B N 1
ATOM 1876 C CA . ASN B 1 74 ? -24.172 -14.828 -2.852 1 78.88 74 ASN B CA 1
ATOM 1877 C C . ASN B 1 74 ? -22.688 -15.109 -2.611 1 78.88 74 ASN B C 1
ATOM 1879 O O . ASN B 1 74 ? -21.906 -15.195 -3.561 1 78.88 74 ASN B O 1
ATOM 1883 N N . ASN B 1 75 ? -22.312 -15.133 -1.321 1 88.62 75 ASN B N 1
ATOM 1884 C CA . ASN B 1 75 ? -20.938 -15.477 -0.969 1 88.62 75 ASN B CA 1
ATOM 1885 C C . ASN B 1 75 ? -20.828 -16.938 -0.561 1 88.62 75 ASN B C 1
ATOM 1887 O O . ASN B 1 75 ? -20.547 -17.25 0.6 1 88.62 75 ASN B O 1
ATOM 1891 N N . ASP B 1 76 ? -21.047 -17.812 -1.615 1 89.88 76 ASP B N 1
ATOM 1892 C CA . ASP B 1 76 ? -20.953 -19.25 -1.368 1 89.88 76 ASP B CA 1
ATOM 1893 C C . ASP B 1 76 ? -19.547 -19.766 -1.639 1 89.88 76 ASP B C 1
ATOM 1895 O O . ASP B 1 76 ? -18.625 -18.984 -1.893 1 89.88 76 ASP B O 1
ATOM 1899 N N . LYS B 1 77 ? -19.344 -21.047 -1.514 1 90.69 77 LYS B N 1
ATOM 1900 C CA . LYS B 1 77 ? -18.016 -21.672 -1.528 1 90.69 77 LYS B CA 1
ATOM 1901 C C . LYS B 1 77 ? -17.422 -21.641 -2.932 1 90.69 77 LYS B C 1
ATOM 1903 O O . LYS B 1 77 ? -16.25 -22 -3.117 1 90.69 77 LYS B O 1
ATOM 1908 N N . GLU B 1 78 ? -18.156 -21.172 -3.945 1 92.38 78 GLU B N 1
ATOM 1909 C CA . GLU B 1 78 ? -17.656 -21.109 -5.312 1 92.38 78 GLU B CA 1
ATOM 1910 C C . GLU B 1 78 ? -17.672 -19.672 -5.836 1 92.38 78 GLU B C 1
ATOM 1912 O O . GLU B 1 78 ? -17.422 -19.438 -7.02 1 92.38 78 GLU B O 1
ATOM 1917 N N . ALA B 1 79 ? -17.922 -18.766 -4.949 1 93.69 79 ALA B N 1
ATOM 1918 C CA . ALA B 1 79 ? -18.109 -17.375 -5.348 1 93.69 79 ALA B CA 1
ATOM 1919 C C . ALA B 1 79 ? -16.766 -16.719 -5.656 1 93.69 79 ALA B C 1
ATOM 1921 O O . ALA B 1 79 ? -16.703 -15.727 -6.383 1 93.69 79 ALA B O 1
ATOM 1922 N N . CYS B 1 80 ? -15.633 -17.234 -5.168 1 95.06 80 CYS B N 1
ATOM 1923 C CA . CYS B 1 80 ? -14.305 -16.641 -5.281 1 95.06 80 CYS B CA 1
ATOM 1924 C C . CYS B 1 80 ? -13.297 -17.656 -5.824 1 95.06 80 CYS B C 1
ATOM 1926 O O . CYS B 1 80 ? -13.266 -18.797 -5.379 1 95.06 80 CYS B O 1
ATOM 1928 N N . CYS B 1 81 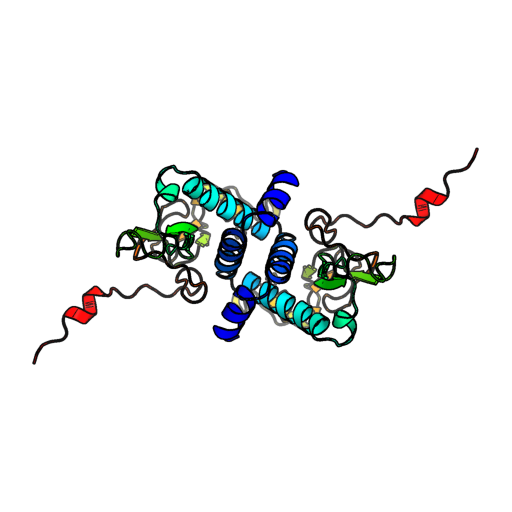? -12.578 -17.312 -6.805 1 95.38 81 CYS B N 1
ATOM 1929 C CA . CYS B 1 81 ? -11.477 -18.078 -7.359 1 95.38 81 CYS B CA 1
ATOM 1930 C C . CYS B 1 81 ? -10.164 -17.312 -7.273 1 95.38 81 CYS B C 1
ATOM 1932 O O . CYS B 1 81 ? -10.078 -16.172 -7.738 1 95.38 81 CYS B O 1
ATOM 1934 N N . TYR B 1 82 ? -9.164 -17.922 -6.621 1 96 82 TYR B N 1
ATOM 1935 C CA . TYR B 1 82 ? -7.922 -17.203 -6.367 1 96 82 TYR B CA 1
ATOM 1936 C C . TYR B 1 82 ? -6.742 -18.172 -6.258 1 96 82 TYR B C 1
ATOM 1938 O O . TYR B 1 82 ? -6.926 -19.391 -6.246 1 96 82 TYR B O 1
ATOM 1946 N N . HIS B 1 83 ? -5.512 -17.609 -6.344 1 96.38 83 HIS B N 1
ATOM 1947 C CA . HIS B 1 83 ? -4.285 -18.328 -6.027 1 96.38 83 HIS B CA 1
ATOM 1948 C C . HIS B 1 83 ? -3.816 -18.031 -4.609 1 96.38 83 HIS B C 1
ATOM 1950 O O . HIS B 1 83 ? -3.848 -16.875 -4.176 1 96.38 83 HIS B O 1
ATOM 1956 N N . TRP B 1 84 ? -3.447 -19.031 -3.803 1 94.81 84 TRP B N 1
ATOM 1957 C CA . TRP B 1 84 ? -2.953 -18.781 -2.451 1 94.81 84 TRP B CA 1
ATOM 1958 C C . TRP B 1 84 ? -1.429 -18.781 -2.422 1 94.81 84 TRP B C 1
ATOM 1960 O O . TRP B 1 84 ? -0.823 -18.422 -1.409 1 94.81 84 TRP B O 1
ATOM 1970 N N . GLY B 1 85 ? -0.881 -19.156 -3.57 1 94.31 85 GLY B N 1
ATOM 1971 C CA . GLY B 1 85 ? 0.568 -19.141 -3.682 1 94.31 85 GLY B CA 1
ATOM 1972 C C . GLY B 1 85 ? 1.1 -17.828 -4.23 1 94.31 85 GLY B C 1
ATOM 1973 O O . GLY B 1 85 ? 0.333 -16.891 -4.461 1 94.31 85 GLY B O 1
ATOM 1974 N N . GLU B 1 86 ? 2.4 -17.703 -4.395 1 93.12 86 GLU B N 1
ATOM 1975 C CA . GLU B 1 86 ? 3.07 -16.516 -4.918 1 93.12 86 GLU B CA 1
ATOM 1976 C C . GLU B 1 86 ? 3.576 -16.766 -6.34 1 93.12 86 GLU B C 1
ATOM 1978 O O . GLU B 1 86 ? 3.666 -17.906 -6.789 1 93.12 86 GLU B O 1
ATOM 1983 N N . LEU B 1 87 ? 3.812 -15.656 -6.992 1 94.25 87 LEU B N 1
ATOM 1984 C CA . LEU B 1 87 ? 4.398 -15.742 -8.328 1 94.25 87 LEU B CA 1
ATOM 1985 C C . LEU B 1 87 ? 5.918 -15.836 -8.25 1 94.25 87 LEU B C 1
ATOM 1987 O O . LEU B 1 87 ? 6.559 -15.023 -7.574 1 94.25 87 LEU B O 1
ATOM 1991 N N . GLU B 1 88 ? 6.469 -16.875 -8.82 1 94.81 88 GLU B N 1
ATOM 1992 C CA . GLU B 1 88 ? 7.918 -16.984 -8.945 1 94.81 88 GLU B CA 1
ATOM 1993 C C . GLU B 1 88 ? 8.352 -17 -10.406 1 94.81 88 GLU B C 1
ATOM 1995 O O . GLU B 1 88 ? 7.582 -17.406 -11.289 1 94.81 88 GLU B O 1
ATOM 2000 N N . VAL B 1 89 ? 9.539 -16.609 -10.648 1 94.5 89 VAL B N 1
ATOM 2001 C CA . VAL B 1 89 ? 10.047 -16.531 -12.016 1 94.5 89 VAL B CA 1
ATOM 2002 C C . VAL B 1 89 ? 10.227 -17.953 -12.57 1 94.5 89 VAL B C 1
ATOM 2004 O O . VAL B 1 89 ? 10.781 -18.828 -11.906 1 94.5 89 VAL B O 1
ATOM 2007 N N . ASP B 1 90 ? 9.617 -18.203 -13.727 1 95.69 90 ASP B N 1
ATOM 2008 C CA . ASP B 1 90 ? 9.953 -19.375 -14.523 1 95.69 90 ASP B CA 1
ATOM 2009 C C . ASP B 1 90 ? 11.102 -19.078 -15.484 1 95.69 90 ASP B C 1
ATOM 2011 O O . ASP B 1 90 ? 10.867 -18.719 -16.641 1 95.69 90 ASP B O 1
ATOM 2015 N N . TYR B 1 91 ? 12.266 -19.281 -15.023 1 92.19 91 TYR B N 1
ATOM 2016 C CA . TYR B 1 91 ? 13.445 -18.875 -15.773 1 92.19 91 TYR B CA 1
ATOM 2017 C C . TYR B 1 91 ? 13.562 -19.672 -17.078 1 92.19 91 TYR B C 1
ATOM 2019 O O . TYR B 1 91 ? 14.305 -19.281 -17.984 1 92.19 91 TYR B O 1
ATOM 2027 N N . ASP B 1 92 ? 12.844 -20.766 -17.203 1 93.12 92 ASP B N 1
ATOM 2028 C CA . ASP B 1 92 ? 12.875 -21.594 -18.391 1 93.12 92 ASP B CA 1
ATOM 2029 C C . ASP B 1 92 ? 11.836 -21.141 -19.422 1 93.12 92 ASP B C 1
ATOM 2031 O O . ASP B 1 92 ? 11.766 -21.656 -20.531 1 93.12 92 ASP B O 1
ATOM 2035 N N . ALA B 1 93 ? 11.055 -20.141 -19.016 1 93.81 93 ALA B N 1
ATOM 2036 C CA . ALA B 1 93 ? 10.016 -19.656 -19.906 1 93.81 93 ALA B CA 1
ATOM 2037 C C . ALA B 1 93 ? 10.617 -19 -21.156 1 93.81 93 ALA B C 1
ATOM 2039 O O . ALA B 1 93 ? 11.625 -18.297 -21.062 1 93.81 93 ALA B O 1
ATOM 2040 N N . ASP B 1 94 ? 10.031 -19.172 -22.328 1 93.81 94 ASP B N 1
ATOM 2041 C CA . ASP B 1 94 ? 10.508 -18.688 -23.625 1 93.81 94 ASP B CA 1
ATOM 2042 C C . ASP B 1 94 ? 10.617 -17.172 -23.625 1 93.81 94 ASP B C 1
ATOM 2044 O O . ASP B 1 94 ? 11.477 -16.609 -24.312 1 93.81 94 ASP B O 1
ATOM 2048 N N . ILE B 1 95 ? 9.852 -16.547 -22.828 1 94.12 95 ILE B N 1
ATOM 2049 C CA . ILE B 1 95 ? 9.773 -15.094 -22.844 1 94.12 95 ILE B CA 1
ATOM 2050 C C . ILE B 1 95 ? 11.086 -14.5 -22.328 1 94.12 95 ILE B C 1
ATOM 2052 O O . ILE B 1 95 ? 11.406 -13.344 -22.609 1 94.12 95 ILE B O 1
ATOM 2056 N N . TRP B 1 96 ? 11.844 -15.312 -21.594 1 94.19 96 TRP B N 1
ATOM 2057 C CA . TRP B 1 96 ? 13.078 -14.812 -21 1 94.19 96 TRP B CA 1
ATOM 2058 C C . TRP B 1 96 ? 14.297 -15.266 -21.812 1 94.19 96 TRP B C 1
ATOM 2060 O O . TRP B 1 96 ? 15.438 -14.977 -21.438 1 94.19 96 TRP B O 1
ATOM 2070 N N . ALA B 1 97 ? 14.18 -16 -22.891 1 92.62 97 ALA B N 1
ATOM 2071 C CA . ALA B 1 97 ? 15.258 -16.641 -23.641 1 92.62 97 ALA B CA 1
ATOM 2072 C C . ALA B 1 97 ? 16.359 -15.648 -23.984 1 92.62 97 ALA B C 1
ATOM 2074 O O . ALA B 1 97 ? 17.547 -15.969 -23.891 1 92.62 97 ALA B O 1
ATOM 2075 N N . ASP B 1 98 ? 16.047 -14.414 -24.312 1 90.69 98 ASP B N 1
ATOM 2076 C CA . ASP B 1 98 ? 17.047 -13.438 -24.734 1 90.69 98 ASP B CA 1
ATOM 2077 C C . ASP B 1 98 ? 17.234 -12.352 -23.672 1 90.69 98 ASP B C 1
ATOM 2079 O O . ASP B 1 98 ? 17.828 -11.312 -23.938 1 90.69 98 ASP B O 1
ATOM 2083 N N . HIS B 1 99 ? 16.75 -12.609 -22.484 1 90.06 99 HIS B N 1
ATOM 2084 C CA . HIS B 1 99 ? 16.844 -11.586 -21.438 1 90.06 99 HIS B CA 1
ATOM 2085 C C . HIS B 1 99 ? 18.109 -11.758 -20.625 1 90.06 99 HIS B C 1
ATOM 2087 O O . HIS B 1 99 ? 18.344 -12.828 -20.047 1 90.06 99 HIS B O 1
ATOM 2093 N N . ASP B 1 100 ? 18.953 -10.812 -20.734 1 87.56 100 ASP B N 1
ATOM 2094 C CA . ASP B 1 100 ? 20.156 -10.719 -19.906 1 87.56 100 ASP B CA 1
ATOM 2095 C C . ASP B 1 100 ? 19.953 -9.734 -18.75 1 87.56 100 ASP B C 1
ATOM 2097 O O . ASP B 1 100 ? 19.906 -8.523 -18.969 1 87.56 100 ASP B O 1
ATOM 2101 N N . GLU B 1 101 ? 19.891 -10.227 -17.484 1 82.38 101 GLU B N 1
ATOM 2102 C CA . GLU B 1 101 ? 19.562 -9.383 -16.344 1 82.38 101 GLU B CA 1
ATOM 2103 C C . GLU B 1 101 ? 20.625 -8.305 -16.125 1 82.38 101 GLU B C 1
ATOM 2105 O O . GLU B 1 101 ? 20.359 -7.258 -15.539 1 82.38 101 GLU B O 1
ATOM 2110 N N . ASN B 1 102 ? 21.875 -8.547 -16.594 1 79.94 102 ASN B N 1
ATOM 2111 C CA . ASN B 1 102 ? 22.953 -7.562 -16.484 1 79.94 102 ASN B CA 1
ATOM 2112 C C . ASN B 1 102 ? 22.734 -6.383 -17.422 1 79.94 102 ASN B C 1
ATOM 2114 O O . ASN B 1 102 ? 23.266 -5.297 -17.188 1 79.94 102 ASN B O 1
ATOM 2118 N N . CYS B 1 103 ? 22.078 -6.684 -18.469 1 84.69 103 CYS B N 1
ATOM 2119 C CA . CYS B 1 103 ? 21.906 -5.641 -19.469 1 84.69 103 CYS B CA 1
ATOM 2120 C C . CYS B 1 103 ? 20.453 -5.184 -19.531 1 84.69 103 CYS B C 1
ATOM 2122 O O . CYS B 1 103 ? 20.172 -4.039 -19.891 1 84.69 103 CYS B O 1
ATOM 2124 N N . HIS B 1 104 ? 19.516 -6.121 -19.25 1 86.62 104 HIS B N 1
ATOM 2125 C CA . HIS B 1 104 ? 18.109 -5.801 -19.453 1 86.62 104 HIS B CA 1
ATOM 2126 C C . HIS B 1 104 ? 17.406 -5.582 -18.125 1 86.62 104 HIS B C 1
ATOM 2128 O O . HIS B 1 104 ? 16.234 -5.16 -18.094 1 86.62 104 HIS B O 1
ATOM 2134 N N . GLY B 1 105 ? 18.094 -5.816 -17.031 1 82.5 105 GLY B N 1
ATOM 2135 C CA . GLY B 1 105 ? 17.484 -5.582 -15.734 1 82.5 105 GLY B CA 1
ATOM 2136 C C . GLY B 1 105 ? 17 -6.852 -15.07 1 82.5 105 GLY B C 1
ATOM 2137 O O . GLY B 1 105 ? 16.906 -7.902 -15.711 1 82.5 105 GLY B O 1
ATOM 2138 N N . THR B 1 106 ? 16.719 -6.754 -13.859 1 85.25 106 THR B N 1
ATOM 2139 C CA . THR B 1 106 ? 16.266 -7.883 -13.047 1 85.25 106 THR B CA 1
ATOM 2140 C C . THR B 1 106 ? 14.867 -8.328 -13.461 1 85.25 106 THR B C 1
ATOM 2142 O O . THR B 1 106 ? 13.984 -7.496 -13.672 1 85.25 106 THR B O 1
ATOM 2145 N N . ILE B 1 107 ? 14.633 -9.594 -13.602 1 88.62 107 ILE B N 1
ATOM 2146 C CA . ILE B 1 107 ? 13.352 -10.156 -14.023 1 88.62 107 ILE B CA 1
ATOM 2147 C C . ILE B 1 107 ? 12.391 -10.188 -12.836 1 88.62 107 ILE B C 1
ATOM 2149 O O . ILE B 1 107 ? 11.234 -9.766 -12.953 1 88.62 107 ILE B O 1
ATOM 2153 N N . ASP B 1 108 ? 12.82 -10.602 -11.711 1 88.19 108 ASP B N 1
ATOM 2154 C CA . ASP B 1 108 ? 11.977 -10.844 -10.539 1 88.19 108 ASP B CA 1
ATOM 2155 C C . ASP B 1 108 ? 11.578 -9.531 -9.875 1 88.19 108 ASP B C 1
ATOM 2157 O O . ASP B 1 108 ? 12.07 -9.195 -8.797 1 88.19 108 ASP B O 1
ATOM 2161 N N . THR B 1 109 ? 10.734 -8.773 -10.539 1 85.19 109 THR B N 1
ATOM 2162 C CA . THR B 1 109 ? 10.203 -7.508 -10.031 1 85.19 109 THR B CA 1
ATOM 2163 C C . THR B 1 109 ? 8.688 -7.461 -10.172 1 85.19 109 THR B C 1
ATOM 2165 O O . THR B 1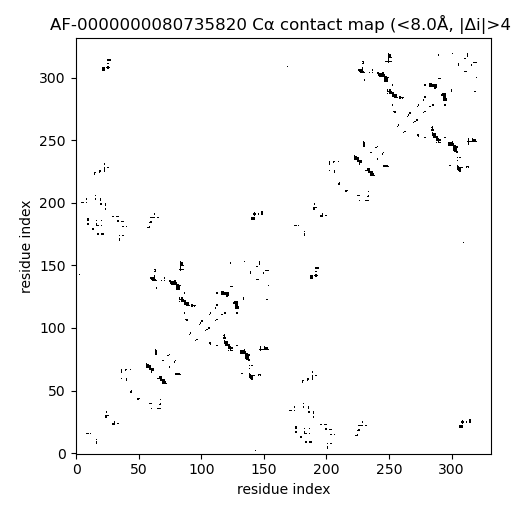 109 ? 8.109 -8.211 -10.961 1 85.19 109 THR B O 1
ATOM 2168 N N . ASP B 1 110 ? 8.078 -6.59 -9.422 1 83.81 110 ASP B N 1
ATOM 2169 C CA . ASP B 1 110 ? 6.629 -6.43 -9.5 1 83.81 110 ASP B CA 1
ATOM 2170 C C . ASP B 1 110 ? 6.199 -5.98 -10.898 1 83.81 110 ASP B C 1
ATOM 2172 O O . ASP B 1 110 ? 5.176 -6.434 -11.414 1 83.81 110 ASP B O 1
ATOM 2176 N N . SER B 1 111 ? 6.973 -5.105 -11.477 1 86.06 111 SER B N 1
ATOM 2177 C CA . SER B 1 111 ? 6.648 -4.594 -12.805 1 86.06 111 SER B CA 1
ATOM 2178 C C . SER B 1 111 ? 6.688 -5.699 -13.852 1 86.06 111 SER B C 1
ATOM 2180 O O . SER B 1 111 ? 5.812 -5.773 -14.719 1 86.06 111 SER B O 1
ATOM 2182 N N . MET B 1 112 ? 7.645 -6.586 -13.766 1 91.31 112 MET B N 1
ATOM 2183 C CA . MET B 1 112 ? 7.77 -7.68 -14.727 1 91.31 112 MET B CA 1
ATOM 2184 C C . MET B 1 112 ? 6.637 -8.688 -14.555 1 91.31 112 MET B C 1
ATOM 2186 O O . MET B 1 112 ? 6.156 -9.258 -15.539 1 91.31 112 MET B O 1
ATOM 2190 N N . ARG B 1 113 ? 6.223 -8.875 -13.32 1 92.75 113 ARG B N 1
ATOM 2191 C CA . ARG B 1 113 ? 5.082 -9.75 -13.055 1 92.75 113 ARG B CA 1
ATOM 2192 C C . ARG B 1 113 ? 3.818 -9.219 -13.727 1 92.75 113 ARG B C 1
ATOM 2194 O O . ARG B 1 113 ? 3.01 -9.992 -14.234 1 92.75 113 ARG B O 1
ATOM 2201 N N . ALA B 1 114 ? 3.654 -7.93 -13.68 1 88.94 114 ALA B N 1
ATOM 2202 C CA . ALA B 1 114 ? 2.473 -7.293 -14.25 1 88.94 114 ALA B CA 1
ATOM 2203 C C . ALA B 1 114 ? 2.527 -7.305 -15.781 1 88.94 114 ALA B C 1
ATOM 2205 O O . ALA B 1 114 ? 1.519 -7.562 -16.438 1 88.94 114 ALA B O 1
ATOM 2206 N N . GLU B 1 115 ? 3.672 -7.082 -16.297 1 92.31 115 GLU B N 1
ATOM 2207 C CA . GLU B 1 115 ? 3.826 -6.914 -17.734 1 92.31 115 GLU B CA 1
ATOM 2208 C C . GLU B 1 115 ? 3.924 -8.266 -18.453 1 92.31 115 GLU B C 1
ATOM 2210 O O . GLU B 1 115 ? 3.402 -8.43 -19.547 1 92.31 115 GLU B O 1
ATOM 2215 N N . TYR B 1 116 ? 4.59 -9.164 -17.828 1 95.5 116 TYR B N 1
ATOM 2216 C CA . TYR B 1 116 ? 4.828 -10.461 -18.438 1 95.5 116 TYR B CA 1
ATOM 2217 C C . TYR B 1 116 ? 4.477 -11.594 -17.484 1 95.5 116 TYR B C 1
ATOM 2219 O O . TYR B 1 116 ? 5.324 -12.438 -17.172 1 95.5 116 TYR B O 1
ATOM 2227 N N . PRO B 1 117 ? 3.246 -11.688 -17.141 1 95.56 117 PRO B N 1
ATOM 2228 C CA . PRO B 1 117 ? 2.859 -12.711 -16.172 1 95.56 117 PRO B CA 1
ATOM 2229 C C . PRO B 1 117 ? 3.115 -14.125 -16.672 1 95.56 117 PRO B C 1
ATOM 2231 O O . PRO B 1 117 ? 3.32 -15.039 -15.867 1 95.56 117 PRO B O 1
ATOM 2234 N N . GLU B 1 118 ? 3.158 -14.344 -17.969 1 95.62 118 GLU B N 1
ATOM 2235 C CA . GLU B 1 118 ? 3.393 -15.672 -18.531 1 95.62 118 GLU B CA 1
ATOM 2236 C C . GLU B 1 118 ? 4.797 -16.172 -18.203 1 95.62 118 GLU B C 1
ATOM 2238 O O . GLU B 1 118 ? 5.074 -17.375 -18.312 1 95.62 118 GLU B O 1
ATOM 2243 N N . GLY B 1 119 ? 5.652 -15.266 -17.906 1 97.06 119 GLY B N 1
ATOM 2244 C CA . GLY B 1 119 ? 7.004 -15.641 -17.531 1 97.06 119 GLY B CA 1
ATOM 2245 C C . GLY B 1 119 ? 7.121 -16.062 -16.078 1 97.06 119 GLY B C 1
ATOM 2246 O O . GLY B 1 119 ? 8.219 -16.375 -15.594 1 97.06 119 GLY B O 1
ATOM 2247 N N . PHE B 1 120 ? 6.031 -16.125 -15.375 1 97.56 120 PHE B N 1
ATOM 2248 C CA . PHE B 1 120 ? 5.977 -16.516 -13.969 1 97.56 120 PHE B CA 1
ATOM 2249 C C . PHE B 1 120 ? 5.031 -17.688 -13.766 1 97.56 120 PHE B C 1
ATOM 2251 O O . PHE B 1 120 ? 4.227 -18 -14.648 1 97.56 120 PHE B O 1
ATOM 2258 N N . VAL B 1 121 ? 5.273 -18.344 -12.641 1 97.25 121 VAL B N 1
ATOM 2259 C CA . VAL B 1 121 ? 4.441 -19.5 -12.312 1 97.25 121 VAL B CA 1
ATOM 2260 C C . VAL B 1 121 ? 3.941 -19.375 -10.875 1 97.25 121 VAL B C 1
ATOM 2262 O O . VAL B 1 121 ? 4.68 -18.938 -9.984 1 97.25 121 VAL B O 1
ATOM 2265 N N . TRP B 1 122 ? 2.705 -19.75 -10.703 1 96.75 122 TRP B N 1
ATOM 2266 C CA . TRP B 1 122 ? 2.135 -19.781 -9.359 1 96.75 122 TRP B CA 1
ATOM 2267 C C . TRP B 1 122 ? 2.666 -20.969 -8.562 1 96.75 122 TRP B C 1
ATOM 2269 O O . TRP B 1 122 ? 2.623 -22.109 -9.031 1 96.75 122 TRP B O 1
ATOM 2279 N N . THR B 1 123 ? 3.082 -20.766 -7.32 1 95.75 123 THR B N 1
ATOM 2280 C CA . THR B 1 123 ? 3.641 -21.812 -6.488 1 95.75 123 THR B CA 1
ATOM 2281 C C . THR B 1 123 ? 2.539 -22.75 -5.98 1 95.75 123 THR B C 1
ATOM 2283 O O . THR B 1 123 ? 2.809 -23.891 -5.594 1 95.75 123 THR B O 1
ATOM 2286 N N . CYS B 1 124 ? 1.35 -22.297 -5.957 1 96.25 124 CYS B N 1
ATOM 2287 C CA . CYS B 1 124 ? 0.239 -23.094 -5.434 1 96.25 124 CYS B CA 1
ATOM 2288 C C . CYS B 1 124 ? -0.19 -24.156 -6.43 1 96.25 124 CYS B C 1
ATOM 2290 O O . CYS B 1 124 ? -0.657 -25.234 -6.035 1 96.25 124 CYS B O 1
ATOM 2292 N N . CYS B 1 125 ? -0.034 -23.922 -7.75 1 96.38 125 CYS B N 1
ATOM 2293 C CA . CYS B 1 125 ? -0.599 -24.875 -8.711 1 96.38 125 CYS B CA 1
ATOM 2294 C C . CYS B 1 125 ? 0.341 -25.062 -9.898 1 96.38 125 CYS B C 1
ATOM 2296 O O . CYS B 1 125 ? 0.042 -25.844 -10.812 1 96.38 125 CYS B O 1
ATOM 2298 N N . ASP B 1 126 ? 1.383 -24.375 -9.977 1 96.06 126 ASP B N 1
ATOM 2299 C CA . ASP B 1 126 ? 2.416 -24.469 -11.008 1 96.06 126 ASP B CA 1
ATOM 2300 C C . ASP B 1 126 ? 1.886 -24 -12.359 1 96.06 126 ASP B C 1
ATOM 2302 O O . ASP B 1 126 ? 2.445 -24.344 -13.406 1 96.06 126 ASP B O 1
ATOM 2306 N N . LYS B 1 127 ? 0.786 -23.281 -12.352 1 96.12 127 LYS B N 1
ATOM 2307 C CA . LYS B 1 127 ? 0.229 -22.703 -13.57 1 96.12 127 LYS B CA 1
ATOM 2308 C C . LYS B 1 127 ? 0.872 -21.344 -13.883 1 96.12 127 LYS B C 1
ATOM 2310 O O . LYS B 1 127 ? 1.454 -20.719 -13 1 96.12 127 LYS B O 1
ATOM 2315 N N . PRO B 1 128 ? 0.744 -20.984 -15.188 1 96.06 128 PRO B N 1
ATOM 2316 C CA . PRO B 1 128 ? 1.29 -19.672 -15.555 1 96.06 128 PRO B CA 1
ATOM 2317 C C . PRO B 1 128 ? 0.623 -18.531 -14.812 1 96.06 128 PRO B C 1
ATOM 2319 O O . PRO B 1 128 ? -0.519 -18.656 -14.359 1 96.06 128 PRO B O 1
ATOM 2322 N N . GLY B 1 129 ? 1.366 -17.406 -14.703 1 96.12 129 GLY B N 1
ATOM 2323 C CA . GLY B 1 129 ? 0.947 -16.266 -13.906 1 96.12 129 GLY B CA 1
ATOM 2324 C C . GLY B 1 129 ? -0.309 -15.602 -14.43 1 96.12 129 GLY B C 1
ATOM 2325 O O . GLY B 1 129 ? -0.975 -14.859 -13.703 1 96.12 129 GLY B O 1
ATOM 2326 N N . ASP B 1 130 ? -0.666 -15.883 -15.672 1 94.5 130 ASP B N 1
ATOM 2327 C CA . ASP B 1 130 ? -1.831 -15.227 -16.25 1 94.5 130 ASP B CA 1
ATOM 2328 C C . ASP B 1 130 ? -3.084 -16.078 -16.094 1 94.5 130 ASP B C 1
ATOM 2330 O O . ASP B 1 130 ? -4.168 -15.695 -16.531 1 94.5 130 ASP B O 1
ATOM 2334 N N . GLU B 1 131 ? -2.912 -17.266 -15.5 1 94.62 131 GLU B N 1
ATOM 2335 C CA . GLU B 1 131 ? -4.062 -18.125 -15.273 1 94.62 131 GLU B CA 1
ATOM 2336 C C . GLU B 1 131 ? -4.906 -17.641 -14.102 1 94.62 131 GLU B C 1
ATOM 2338 O O . GLU B 1 131 ? -4.371 -17.203 -13.078 1 94.62 131 GLU B O 1
ATOM 2343 N N . ALA B 1 132 ? -6.191 -17.812 -14.328 1 90.62 132 ALA B N 1
ATOM 2344 C CA . ALA B 1 132 ? -7.109 -17.422 -13.258 1 90.62 132 ALA B CA 1
ATOM 2345 C C . ALA B 1 132 ? -6.914 -18.312 -12.031 1 90.62 132 ALA B C 1
ATOM 2347 O O . ALA B 1 132 ? -6.23 -19.328 -12.094 1 90.62 132 ALA B O 1
ATOM 2348 N N . GLY B 1 133 ? -7.445 -18 -10.891 1 94.5 133 GLY B N 1
ATOM 2349 C CA . GLY B 1 133 ? -7.32 -18.672 -9.609 1 94.5 133 GLY B CA 1
ATOM 2350 C C . GLY B 1 133 ? -7.387 -20.188 -9.727 1 94.5 133 GLY B C 1
ATOM 2351 O O . GLY B 1 133 ? -7.801 -20.719 -10.758 1 94.5 133 GLY B O 1
ATOM 2352 N N . CYS B 1 134 ? -6.844 -20.984 -8.75 1 95.38 134 CYS B N 1
ATOM 2353 C CA . CYS B 1 134 ? -6.816 -22.438 -8.734 1 95.38 134 CYS B CA 1
ATOM 2354 C C . CYS B 1 134 ? -7.621 -22.984 -7.562 1 95.38 134 CYS B C 1
ATOM 2356 O O . CYS B 1 134 ? -7.754 -24.203 -7.41 1 95.38 134 CYS B O 1
ATOM 2358 N N . THR B 1 135 ? -8.047 -22.141 -6.727 1 95.06 135 THR B N 1
ATOM 2359 C CA . THR B 1 135 ? -8.805 -22.516 -5.535 1 95.06 135 THR B CA 1
ATOM 2360 C C . THR B 1 135 ? -10.133 -21.766 -5.473 1 95.06 135 THR B C 1
ATOM 2362 O O . THR B 1 135 ? -10.188 -20.578 -5.777 1 95.06 135 THR B O 1
ATOM 2365 N N . TRP B 1 136 ? -11.109 -22.469 -5.039 1 93.94 136 TRP B N 1
ATOM 2366 C CA . TRP B 1 136 ? -12.43 -21.859 -4.875 1 93.94 136 TRP B CA 1
ATOM 2367 C C . TRP B 1 136 ? -12.75 -21.672 -3.396 1 93.94 136 TRP B C 1
ATOM 2369 O O . TRP B 1 136 ? -12.258 -22.406 -2.543 1 93.94 136 TRP B O 1
ATOM 2379 N N . GLY B 1 137 ? -13.508 -20.656 -3.115 1 92.75 137 GLY B N 1
ATOM 2380 C CA . GLY B 1 137 ? -13.969 -20.391 -1.763 1 92.75 137 GLY B CA 1
ATOM 2381 C C . GLY B 1 137 ? -14.891 -19.188 -1.681 1 92.75 137 GLY B C 1
ATOM 2382 O O . GLY B 1 137 ? -15.461 -18.766 -2.689 1 92.75 137 GLY B O 1
ATOM 2383 N N . ARG B 1 138 ? -15.062 -18.781 -0.5 1 93.81 138 ARG B N 1
ATOM 2384 C CA . ARG B 1 138 ? -15.891 -17.609 -0.268 1 93.81 138 ARG B CA 1
ATOM 2385 C C . ARG B 1 138 ? -15.07 -16.328 -0.381 1 93.81 138 ARG B C 1
ATOM 2387 O O . ARG B 1 138 ? -13.859 -16.344 -0.13 1 93.81 138 ARG B O 1
ATOM 2394 N N . HIS B 1 139 ? -15.773 -15.25 -0.807 1 95.12 139 HIS B N 1
ATOM 2395 C CA . HIS B 1 139 ? -15.125 -13.945 -0.716 1 95.12 139 HIS B CA 1
ATOM 2396 C C . HIS B 1 139 ? -14.789 -13.602 0.73 1 95.12 139 HIS B C 1
ATOM 2398 O O . HIS B 1 139 ? -15.516 -13.984 1.65 1 95.12 139 HIS B O 1
ATOM 2404 N N . GLU B 1 140 ? -13.633 -12.953 0.891 1 94.06 140 GLU B N 1
ATOM 2405 C CA . GLU B 1 140 ? -13.133 -12.57 2.207 1 94.06 140 GLU B CA 1
ATOM 2406 C C . GLU B 1 140 ? -12.727 -11.102 2.238 1 94.06 140 GLU B C 1
ATOM 2408 O O . GLU B 1 140 ? -11.938 -10.648 1.403 1 94.06 140 GLU B O 1
ATOM 2413 N N . ALA B 1 141 ? -13.305 -10.336 3.182 1 93.44 141 ALA B N 1
ATOM 2414 C CA . ALA B 1 141 ? -13.008 -8.914 3.262 1 93.44 141 ALA B CA 1
ATOM 2415 C C . ALA B 1 141 ? -11.898 -8.641 4.273 1 93.44 141 ALA B C 1
ATOM 2417 O O . ALA B 1 141 ? -11.25 -7.59 4.227 1 93.44 141 ALA B O 1
ATOM 2418 N N . ASP B 1 142 ? -11.688 -9.484 5.27 1 93.25 142 ASP B N 1
ATOM 2419 C CA . ASP B 1 142 ? -10.742 -9.273 6.363 1 93.25 142 ASP B CA 1
ATOM 2420 C C . ASP B 1 142 ? -9.305 -9.453 5.883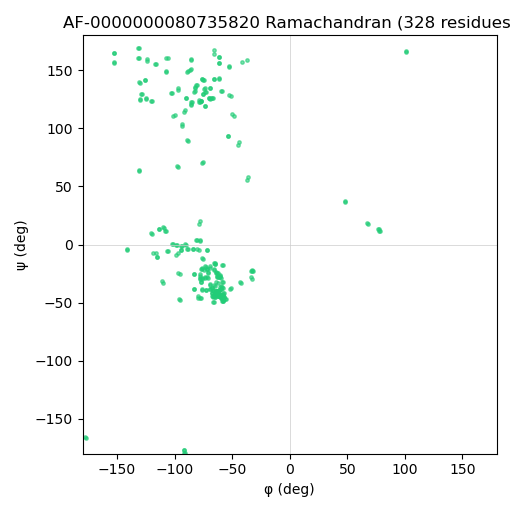 1 93.25 142 ASP B C 1
ATOM 2422 O O . ASP B 1 142 ? -8.898 -10.562 5.531 1 93.25 142 ASP B O 1
ATOM 2426 N N . PRO B 1 143 ? -8.492 -8.453 5.977 1 94.25 143 PRO B N 1
ATOM 2427 C CA . PRO B 1 143 ? -7.121 -8.523 5.477 1 94.25 143 PRO B CA 1
ATOM 2428 C C . PRO B 1 143 ? -6.281 -9.57 6.211 1 94.25 143 PRO B C 1
ATOM 2430 O O . PRO B 1 143 ? -5.328 -10.109 5.645 1 94.25 143 PRO B O 1
ATOM 2433 N N . THR B 1 144 ? -6.57 -9.875 7.449 1 91.69 144 THR B N 1
ATOM 2434 C CA . THR B 1 144 ? -5.773 -10.789 8.258 1 91.69 144 THR B CA 1
ATOM 2435 C C . THR B 1 144 ? -6.09 -12.242 7.902 1 91.69 144 THR B C 1
ATOM 2437 O O . THR B 1 144 ? -5.395 -13.156 8.336 1 91.69 144 THR B O 1
ATOM 2440 N N . LYS B 1 145 ? -7.055 -12.438 7.031 1 91.19 145 LYS B N 1
ATOM 2441 C CA . LYS B 1 145 ? -7.473 -13.789 6.664 1 91.19 145 LYS B CA 1
ATOM 2442 C C . LYS B 1 145 ? -7.145 -14.094 5.203 1 91.19 145 LYS B C 1
ATOM 2444 O O . LYS B 1 145 ? -7.672 -15.047 4.625 1 91.19 145 LYS B O 1
ATOM 2449 N N . SER B 1 146 ? -6.363 -13.258 4.672 1 92.88 146 SER B N 1
ATOM 2450 C CA . SER B 1 146 ? -5.961 -13.469 3.285 1 92.88 146 SER B CA 1
ATOM 2451 C C . SER B 1 146 ? -5.051 -14.688 3.154 1 92.88 146 SER B C 1
ATOM 2453 O O . SER B 1 146 ? -3.98 -14.734 3.762 1 92.88 146 SER B O 1
ATOM 2455 N N . ARG B 1 147 ? -5.402 -15.57 2.332 1 91.56 147 ARG B N 1
ATOM 2456 C CA . ARG B 1 147 ? -4.586 -16.75 2.084 1 91.56 147 ARG B CA 1
ATOM 2457 C C . ARG B 1 147 ? -3.48 -16.453 1.079 1 91.56 147 ARG B C 1
ATOM 2459 O O . ARG B 1 147 ? -2.436 -17.109 1.086 1 91.56 147 ARG B O 1
ATOM 2466 N N . ARG B 1 148 ? -3.779 -15.484 0.293 1 90.38 148 ARG B N 1
ATOM 2467 C CA . ARG B 1 148 ? -2.764 -15.047 -0.656 1 90.38 148 ARG B CA 1
ATOM 2468 C C . ARG B 1 148 ? -1.544 -14.484 0.068 1 90.38 148 ARG B C 1
ATOM 2470 O O . ARG B 1 148 ? -0.406 -14.742 -0.331 1 90.38 148 ARG B O 1
ATOM 2477 N N . GLU B 1 149 ? -1.818 -13.719 1.067 1 89.25 149 GLU B N 1
ATOM 2478 C CA . GLU B 1 149 ? -0.74 -13.078 1.818 1 89.25 149 GLU B CA 1
ATOM 2479 C C . GLU B 1 149 ? -0.056 -14.078 2.752 1 89.25 149 GLU B C 1
ATOM 2481 O O . GLU B 1 149 ? 1.17 -14.07 2.883 1 89.25 149 GLU B O 1
ATOM 2486 N N . SER B 1 150 ? -0.851 -14.961 3.369 1 88.88 150 SER B N 1
ATOM 2487 C CA . SER B 1 150 ? -0.288 -15.898 4.34 1 88.88 150 SER B CA 1
ATOM 2488 C C . SER B 1 150 ? 0.421 -17.062 3.643 1 88.88 150 SER B C 1
ATOM 2490 O O . SER B 1 150 ? 1.284 -17.703 4.234 1 88.88 150 SER B O 1
ATOM 2492 N N . GLY B 1 151 ? -0.012 -17.375 2.512 1 90.5 151 GLY B N 1
ATOM 2493 C CA . GLY B 1 151 ? 0.546 -18.5 1.785 1 90.5 151 GLY B CA 1
ATOM 2494 C C . GLY B 1 151 ? 0.06 -19.844 2.303 1 90.5 151 GLY B C 1
ATOM 2495 O O . GLY B 1 151 ? 0.654 -20.891 2.008 1 90.5 151 GLY B O 1
ATOM 2496 N N . GLU B 1 152 ? -0.971 -19.75 3.121 1 89.69 152 GLU B N 1
ATOM 2497 C CA . GLU B 1 152 ? -1.492 -20.984 3.707 1 89.69 152 GLU B CA 1
ATOM 2498 C C . GLU B 1 152 ? -2.438 -21.703 2.744 1 89.69 152 GLU B C 1
ATOM 2500 O O . GLU B 1 152 ? -3.365 -21.078 2.211 1 89.69 152 GLU B O 1
ATOM 2505 N N . GLU B 1 153 ? -2.252 -22.922 2.572 1 91.06 153 GLU B N 1
ATOM 2506 C CA . GLU B 1 153 ? -3.111 -23.734 1.707 1 91.06 153 GLU B CA 1
ATOM 2507 C C . GLU B 1 153 ? -4.516 -23.859 2.289 1 91.06 153 GLU B C 1
ATOM 2509 O O . GLU B 1 153 ? -4.68 -24.156 3.473 1 91.06 153 GLU B O 1
ATOM 2514 N N . PRO B 1 154 ? -5.516 -23.516 1.503 1 87.94 154 PRO B N 1
ATOM 2515 C CA . PRO B 1 154 ? -6.887 -23.656 1.999 1 87.94 154 PRO B CA 1
ATOM 2516 C C . PRO B 1 154 ? -7.227 -25.094 2.375 1 87.94 154 PRO B C 1
ATOM 2518 O O . PRO B 1 154 ? -6.75 -26.031 1.73 1 87.94 154 PRO B O 1
ATOM 2521 N N . ILE B 1 155 ? -7.855 -25.281 3.641 1 78.25 155 ILE B N 1
ATOM 2522 C CA . ILE B 1 155 ? -8.266 -26.594 4.098 1 78.25 155 ILE B CA 1
ATOM 2523 C C . ILE B 1 155 ? -9.656 -26.922 3.557 1 78.25 155 ILE B C 1
ATOM 2525 O O . ILE B 1 155 ? -10.555 -26.078 3.596 1 78.25 155 ILE B O 1
ATOM 2529 N N . ASP B 1 156 ? -9.867 -27.891 2.836 1 67.12 156 ASP B N 1
ATOM 2530 C CA . ASP B 1 156 ? -11.156 -28.328 2.316 1 67.12 156 ASP B CA 1
ATOM 2531 C C . ASP B 1 156 ? -12.172 -28.5 3.445 1 67.12 156 ASP B C 1
ATOM 2533 O O . ASP B 1 156 ? -11.906 -29.203 4.422 1 67.12 156 ASP B O 1
ATOM 2537 N N . SER B 1 157 ? -12.992 -27.5 3.783 1 54.69 157 SER B N 1
ATOM 2538 C CA . SER B 1 157 ? -14.031 -27.734 4.773 1 54.69 157 SER B CA 1
ATOM 2539 C C . SER B 1 157 ? -14.727 -29.078 4.547 1 54.69 157 SER B C 1
ATOM 2541 O O . SER B 1 157 ? -15.375 -29.609 5.449 1 54.69 157 SER B O 1
ATOM 2543 N N . ASP B 1 158 ? -14.898 -29.609 3.4 1 51.12 158 ASP B N 1
ATOM 2544 C CA . ASP B 1 158 ? -15.625 -30.875 3.287 1 51.12 158 ASP B CA 1
ATOM 2545 C C . ASP B 1 158 ? -14.945 -31.969 4.102 1 51.12 158 ASP B C 1
ATOM 2547 O O . ASP B 1 158 ? -15.508 -33.062 4.27 1 51.12 158 ASP B O 1
ATOM 2551 N N . ASP B 1 159 ? -13.789 -31.875 4.492 1 48.03 159 ASP B N 1
ATOM 2552 C CA . ASP B 1 159 ? -13.234 -33.031 5.188 1 48.03 159 ASP B CA 1
ATOM 2553 C C . ASP B 1 159 ? -13.734 -33.094 6.629 1 48.03 159 ASP B C 1
ATOM 2555 O O . ASP B 1 159 ? -13.445 -34.062 7.352 1 48.03 159 ASP B O 1
ATOM 2559 N N . TYR B 1 160 ? -14.148 -32.062 7.34 1 43.47 160 TYR B N 1
ATOM 2560 C CA . TYR B 1 160 ? -14.625 -32.344 8.695 1 43.47 160 TYR B CA 1
ATOM 2561 C C . TYR B 1 160 ? -15.969 -33.062 8.672 1 43.47 160 TYR B C 1
ATOM 2563 O O . TYR B 1 160 ? -16.531 -33.375 9.727 1 43.47 160 TYR B O 1
ATOM 2571 N N . GLU B 1 161 ? -16.703 -32.969 7.605 1 41.47 161 GLU B N 1
ATOM 2572 C CA . GLU B 1 161 ? -17.984 -33.656 7.848 1 41.47 161 GLU B CA 1
ATOM 2573 C C . GLU B 1 161 ? -17.781 -35.125 8.172 1 41.47 161 GLU B C 1
ATOM 2575 O O . GLU B 1 161 ? -18.734 -35.812 8.516 1 41.47 161 GLU B O 1
ATOM 2580 N N . ASP B 1 162 ? -16.766 -35.781 7.715 1 39.41 162 ASP B N 1
ATOM 2581 C CA . ASP B 1 162 ? -16.891 -37.188 8 1 39.41 162 ASP B CA 1
ATOM 2582 C C . ASP B 1 162 ? -16.531 -37.5 9.461 1 39.41 162 ASP B C 1
ATOM 2584 O O . ASP B 1 162 ? -15.508 -38.125 9.734 1 39.41 162 ASP B O 1
ATOM 2588 N N . GLY B 1 163 ? -16.547 -36.562 10.383 1 36.5 163 GLY B N 1
ATOM 2589 C CA . GLY B 1 163 ? -16.516 -37.125 11.719 1 36.5 163 GLY B CA 1
ATOM 2590 C C . GLY B 1 163 ? -17.531 -38.25 11.922 1 36.5 163 GLY B C 1
ATOM 2591 O O . GLY B 1 163 ? -18.672 -38.125 11.492 1 36.5 163 GLY B O 1
ATOM 2592 N N . ASP B 1 164 ? -17.109 -39.531 12.07 1 35.69 164 ASP B N 1
ATOM 2593 C CA . ASP B 1 164 ? -17.719 -40.781 12.469 1 35.69 164 ASP B CA 1
ATOM 2594 C C . ASP B 1 164 ? -18.609 -40.594 13.695 1 35.69 164 ASP B C 1
ATOM 2596 O O . ASP B 1 164 ? -18.172 -40.094 14.719 1 35.69 164 ASP B O 1
ATOM 2600 N N . GLU B 1 165 ? -19.828 -40.281 13.609 1 33.66 165 GLU B N 1
ATOM 2601 C CA . GLU B 1 165 ? -20.781 -40.781 14.602 1 33.66 165 GLU B CA 1
ATOM 2602 C C . GLU B 1 165 ? -20.422 -42.219 15.016 1 33.66 165 GLU B C 1
ATOM 2604 O O . GLU B 1 165 ? -20.641 -43.156 14.25 1 33.66 165 GLU B O 1
ATOM 2609 N N . ILE B 1 166 ? -19.094 -42.531 15.539 1 27.14 166 ILE B N 1
ATOM 2610 C CA . ILE B 1 166 ? -19.094 -43.625 16.484 1 27.14 166 ILE B CA 1
ATOM 2611 C C . ILE B 1 166 ? -19.672 -43.188 17.828 1 27.14 166 ILE B C 1
ATOM 2613 O O . ILE B 1 166 ? -19.375 -42.062 18.281 1 27.14 166 ILE B O 1
#

Sequence (332 aa):
MSSSDLDDMLQAPDATVRAILRALCQDSGTRSRALSYFESLEAINDSSETRKRKAEDELSICVQCDEAFYTNDNNDKEACCYHWGELEVDYDADIWADHDENCHGTIDTDSMRAEYPEGFVWTCCDKPGDEAGCTWGRHEADPTKSRRESGEEPIDSDDYEDGDEIMSSSDLDDMLQAPDATVRAILRALCQDSGTRSRALSYFESLEAINDSSETRKRKAEDELSICVQCDEAFYTNDNNDKEACCYHWGELEVDYDADIWADHDENCHGTIDTDSMRAEYPEGFVWTCCDKPGDEAGCTWGRHEADPTKSRRESGEEPIDSDDYEDGDEI

pLDDT: mean 86.17, std 15.64, range [26.69, 98.19]

Solvent-accessible surface area (backbone atoms only — not comparable to full-atom values): 18957 Å² total; per-residue (Å²): 132,54,77,60,55,57,51,52,51,70,66,42,59,66,65,56,44,48,28,40,50,41,35,52,34,34,41,64,69,51,30,54,50,45,51,51,44,48,52,46,47,48,58,52,59,67,33,75,70,47,74,74,47,61,92,81,54,52,64,35,29,18,42,55,64,63,46,57,44,39,74,83,50,82,58,42,64,73,61,26,55,23,53,34,35,54,80,40,76,36,81,85,29,75,83,45,74,84,63,44,52,92,79,72,42,77,65,93,40,74,67,41,47,71,74,42,21,69,37,20,25,26,69,65,74,68,41,47,47,71,55,74,44,83,42,67,25,50,66,38,54,56,32,92,70,23,33,41,71,67,52,47,78,84,73,68,69,75,65,65,67,70,64,71,89,118,133,56,76,60,56,56,51,51,51,70,66,41,59,65,64,57,46,45,27,41,48,41,36,52,34,33,42,64,70,51,31,54,51,45,52,51,46,49,51,46,47,48,59,51,59,67,33,76,68,46,74,74,48,60,93,79,56,51,66,33,31,17,42,55,64,62,46,60,46,41,73,84,48,84,59,42,64,73,60,26,54,24,54,35,36,52,80,40,76,37,81,82,29,74,84,44,73,86,63,45,51,91,80,72,42,76,65,92,40,73,67,40,48,70,74,42,21,69,38,19,25,27,70,67,75,68,40,48,47,73,55,74,44,84,43,67,25,51,66,39,56,55,31,92,68,24,33,40,69,67,52,48,77,85,74,69,70,75,65,65,66,71,64,72,90,120

Radius of gyration: 23.18 Å; Cα contacts (8 Å, |Δi|>4): 514; chains: 2; bounding box: 64×89×49 Å